Protein 4CAY (pdb70)

Sequence (201 aa):
SRSQRAGLQFPVGRIHRHLKSSRGRVGATAAVYSAAILEYLTAEVLELAGNASSKKDLKVKRITPRHLQLAIRGDEEELDSSSLIKATIAGGKESYSSIYVYKVLKQVHPDTGISSKAMGIMNSFVNDIFERIIAGEASRLAHYNKRRSTIITSREIQTAVRLLLPGELAKHAVSSEGTKAVTKKYTSAKEVGLSYLMKEEIQDEEDDDDYVE

B-factor: mean 23.46, std 14.13, range [3.85, 114.41]

InterPro domains:
  IPR002119 Histone H2A [PR00620] (16-38)
  IPR002119 Histone H2A [PR00620] (46-61)
  IPR002119 Histone H2A [PR00620] (61-74)
  IPR002119 Histone H2A [PR00620] (75-89)
  IPR002119 Histone H2A [PR00620] (102-120)
  IPR002119 Histone H2A [PTHR23430] (11-122)
  IPR002119 Histone H2A [SM00414] (5-125)
  IPR007125 Core Histone H2A/H2B/H3 domain [PF00125] (9-93)
  IPR009072 Histone-fold [G3DSA:1.10.20.10] (4-128)
  IPR009072 Histone-fold [SSF47113] (3-102)
  IPR032454 Histone H2A, C-terminal domain [PF16211] (95-126)
  IPR032458 Histone H2A conserved site [PS00046] (24-30)
  IPR061508 Histone H2A, histone fold [cd00074] (18-105)

GO terms:
  GO:0005634 nucleus (C, IDA)
  GO:0005515 protein binding (F, IPI)
  GO:0005654 nucleoplasm (C, IDA)
  GO:0000791 euchromatin (C, IDA)
  GO:0000792 heterochromatin (C, IDA)
  GO:0000978 RNA polymerase II cis-regulatory region sequence-specific DNA binding (F, IDA)
  GO:0000979 RNA polymerase II core promoter sequence-specific DNA binding (F, IDA)
  GO:0031490 chromatin DNA binding (F, IDA)
  GO:0031492 nucleosomal DNA binding (F, IDA)
  GO:0070062 extracellular exosome (C, HDA)
  GO:0005634 nucleus (C, HDA)
  GO:0045944 positive regulation of transcription by RNA polymerase II (P, IMP)
  GO:0071392 cellular response to estradiol stimulus (P, IMP)

Foldseek 3Di:
DLQVVLVHPFDLVVQQVVVVVVPPRDSVVSSVVRVVVRVVVVQLVVQLVVQCVVVVHDDGDVVSSVVSCVVDVVSVVVVVCVVVVD/DDQCLVVVVVVCCVVPVVDDDDPVRSVVVRVVVVVVVVQLVVQLQVVLVPPPVSDGDVVSSLVSLVVPPDDPVNVVVSVVSVVVVVVVVVDD/DDDPCQVVDPDDDDDPPPDDDDD

Nearest PDB structures (foldseek):
  4cay-assembly1_B  TM=1.011E+00  e=6.888E-14  Homo sapiens
  8xaa-assembly1_J  TM=9.973E-01  e=2.573E-12  Xenopus laevis
  3uta-assembly1_D  TM=9.619E-01  e=5.114E-12  Xenopus laevis
  7xvl-assembly1_X  TM=9.590E-01  e=7.916E-12  Homo sapiens
  4wnn-assembly4_D  TM=9.629E-01  e=1.488E-10  Saccharomyces cerevisiae S288C

Structure (mmCIF, N/CA/C/O backbone):
data_4CAY
#
_entry.id   4CAY
#
_cell.length_a   31.816
_cell.length_b   66.076
_cell.length_c   45.293
_cell.angle_alpha   90.00
_cell.angle_beta   95.76
_cell.angle_gamma   90.00
#
_symmetry.space_group_name_H-M   'P 1 21 1'
#
loop_
_entity.id
_entity.type
_entity.pdbx_description
1 polymer 'HISTONE H2A.Z'
2 polymer 'HISTONE H2B TYPE 1-J'
3 polymer 'ACIDIC LEUCINE-RICH NUCLEAR PHOSPHOPROTEIN 32 FAMILY MEMBER E'
4 water water
#
loop_
_atom_site.group_PDB
_atom_site.id
_atom_site.type_symbol
_atom_site.label_atom_id
_atom_site.label_alt_id
_atom_site.label_comp_id
_atom_site.label_asym_id
_atom_site.label_entity_id
_atom_site.label_seq_id
_atom_site.pdbx_PDB_ins_code
_atom_site.Cartn_x
_atom_site.Cartn_y
_atom_site.Cartn_z
_atom_site.occupancy
_atom_site.B_iso_or_equiv
_atom_site.auth_seq_id
_atom_site.auth_comp_id
_atom_site.auth_asym_id
_atom_site.auth_atom_id
_atom_site.pdbx_PDB_model_num
ATOM 1 N N . SER A 1 2 ? 2.368 -16.983 7.573 1.00 28.43 18 SER A N 1
ATOM 2 C CA . SER A 1 2 ? 3.799 -16.981 7.813 1.00 26.22 18 SER A CA 1
ATOM 3 C C . SER A 1 2 ? 4.088 -16.693 9.288 1.00 24.68 18 SER A C 1
ATOM 4 O O . SER A 1 2 ? 3.245 -16.100 9.973 1.00 24.78 18 SER A O 1
ATOM 7 N N . ARG A 1 3 ? 5.300 -17.035 9.752 1.00 19.19 19 ARG A N 1
ATOM 8 C CA . ARG A 1 3 ? 5.719 -16.733 11.132 1.00 16.83 19 ARG A CA 1
ATOM 9 C C . ARG A 1 3 ? 5.590 -15.226 11.418 1.00 19.69 19 ARG A C 1
ATOM 10 O O . ARG A 1 3 ? 5.135 -14.857 12.504 1.00 17.41 19 ARG A O 1
ATOM 18 N N . SER A 1 4 ? 5.989 -14.339 10.470 1.00 16.75 20 SER A N 1
ATOM 19 C CA . SER A 1 4 ? 5.854 -12.902 10.706 1.00 16.63 20 SER A CA 1
ATOM 20 C C . SER A 1 4 ? 4.394 -12.505 10.903 1.00 20.14 20 SER A C 1
ATOM 21 O O . SER A 1 4 ? 4.115 -11.713 11.798 1.00 18.76 20 SER A O 1
ATOM 24 N N . GLN A 1 5 ? 3.476 -13.040 10.075 1.00 20.57 21 GLN A N 1
ATOM 25 C CA . GLN A 1 5 ? 2.058 -12.694 10.215 1.00 21.32 21 GLN A CA 1
ATOM 26 C C . GLN A 1 5 ? 1.549 -13.176 11.590 1.00 21.36 21 GLN A C 1
ATOM 27 O O . GLN A 1 5 ? 0.885 -12.387 12.289 1.00 22.36 21 GLN A O 1
ATOM 33 N N . ARG A 1 6 ? 1.902 -14.419 11.982 1.00 18.28 22 ARG A N 1
ATOM 34 C CA . ARG A 1 6 ? 1.517 -14.982 13.295 1.00 18.47 22 ARG A CA 1
ATOM 35 C C . ARG A 1 6 ? 1.992 -14.091 14.453 1.00 20.55 22 ARG A C 1
ATOM 36 O O . ARG A 1 6 ? 1.311 -13.971 15.466 1.00 21.16 22 ARG A O 1
ATOM 44 N N . ALA A 1 7 ? 3.150 -13.432 14.284 1.00 15.60 23 ALA A N 1
ATOM 45 C CA . ALA A 1 7 ? 3.734 -12.566 15.293 1.00 14.18 23 ALA A CA 1
ATOM 46 C C . ALA A 1 7 ? 3.256 -11.116 15.199 1.00 17.56 23 ALA A C 1
ATOM 47 O O . ALA A 1 7 ? 3.633 -10.331 16.065 1.00 17.43 23 ALA A O 1
ATOM 49 N N . GLY A 1 8 ? 2.462 -10.762 14.168 1.00 17.01 24 GLY A N 1
ATOM 50 C CA . GLY A 1 8 ? 2.013 -9.386 13.951 1.00 17.23 24 GLY A CA 1
ATOM 51 C C . GLY A 1 8 ? 3.123 -8.454 13.492 1.00 18.44 24 GLY A C 1
ATOM 52 O O . GLY A 1 8 ? 3.071 -7.239 13.746 1.00 19.71 24 GLY A O 1
ATOM 53 N N . LEU A 1 9 ? 4.145 -9.022 12.801 1.00 14.85 25 LEU A N 1
ATOM 54 C CA . LEU A 1 9 ? 5.322 -8.273 12.357 1.00 14.34 25 LEU A CA 1
ATOM 55 C C . LEU A 1 9 ? 5.451 -8.102 10.842 1.00 17.08 25 LEU A C 1
ATOM 56 O O . LEU A 1 9 ? 4.880 -8.902 10.076 1.00 20.07 25 LEU A O 1
ATOM 61 N N . GLN A 1 10 ? 6.203 -7.054 10.425 1.00 15.21 26 GLN A N 1
ATOM 62 C CA . GLN A 1 10 ? 6.554 -6.819 9.025 1.00 16.64 26 GLN A CA 1
ATOM 63 C C . GLN A 1 10 ? 7.938 -7.442 8.774 1.00 17.97 26 GLN A C 1
ATOM 64 O O . GLN A 1 10 ? 8.199 -7.964 7.690 1.00 18.66 26 GLN A O 1
ATOM 70 N N . PHE A 1 11 ? 8.842 -7.376 9.770 1.00 14.22 27 PHE A N 1
ATOM 71 C CA . PHE A 1 11 ? 10.190 -7.903 9.602 1.00 13.33 27 PHE A CA 1
ATOM 72 C C . PHE A 1 11 ? 10.216 -9.409 9.385 1.00 15.17 27 PHE A C 1
ATOM 73 O O . PHE A 1 11 ? 9.264 -10.095 9.765 1.00 15.55 27 PHE A O 1
ATOM 81 N N . PRO A 1 12 ? 11.229 -9.915 8.648 1.00 13.96 28 PRO A N 1
ATOM 82 C CA . PRO A 1 12 ? 11.180 -11.306 8.171 1.00 13.10 28 PRO A CA 1
ATOM 83 C C . PRO A 1 12 ? 11.622 -12.324 9.210 1.00 14.39 28 PRO A C 1
ATOM 84 O O . PRO A 1 12 ? 12.813 -12.645 9.321 1.00 15.08 28 PRO A O 1
ATOM 88 N N . VAL A 1 13 ? 10.652 -12.836 9.975 1.00 12.51 29 VAL A N 1
ATOM 89 C CA . VAL A 1 13 ? 10.981 -13.802 11.026 1.00 11.72 29 VAL A CA 1
ATOM 90 C C . VAL A 1 13 ? 11.762 -15.021 10.487 1.00 14.61 29 VAL A C 1
ATOM 91 O O . VAL A 1 13 ? 12.756 -15.447 11.096 1.00 13.51 29 VAL A O 1
ATOM 95 N N . GLY A 1 14 ? 11.279 -15.609 9.391 1.00 13.92 30 GLY A N 1
ATOM 96 C CA . GLY A 1 14 ? 11.922 -16.811 8.861 1.00 15.56 30 GLY A CA 1
ATOM 97 C C . GLY A 1 14 ? 13.359 -16.579 8.456 1.00 16.79 30 GLY A C 1
ATOM 98 O O . GLY A 1 14 ? 14.240 -17.379 8.781 1.00 16.87 30 GLY A O 1
ATOM 99 N N . ARG A 1 15 ? 13.640 -15.443 7.777 1.00 15.30 31 ARG A N 1
ATOM 100 C CA . ARG A 1 15 ? 14.998 -15.167 7.353 1.00 15.15 31 ARG A CA 1
ATOM 101 C C . ARG A 1 15 ? 15.900 -14.923 8.587 1.00 15.31 31 ARG A C 1
ATOM 102 O O . ARG A 1 15 ? 17.026 -15.403 8.625 1.00 15.62 31 ARG A O 1
ATOM 110 N N . ILE A 1 16 ? 15.385 -14.216 9.596 1.00 12.62 32 ILE A N 1
ATOM 111 C CA . ILE A 1 16 ? 16.132 -13.979 10.828 1.00 11.76 32 ILE A CA 1
ATOM 112 C C . ILE A 1 16 ? 16.402 -15.278 11.558 1.00 13.24 32 ILE A C 1
ATOM 113 O O . ILE A 1 16 ? 17.506 -15.479 12.054 1.00 13.49 32 ILE A O 1
ATOM 118 N N . HIS A 1 17 ? 15.443 -16.198 11.536 1.00 11.36 33 HIS A N 1
ATOM 119 C CA . HIS A 1 17 ? 15.635 -17.506 12.157 1.00 11.16 33 HIS A CA 1
ATOM 120 C C . HIS A 1 17 ? 16.760 -18.270 11.457 1.00 14.98 33 HIS A C 1
ATOM 121 O O . HIS A 1 17 ? 17.637 -18.833 12.128 1.00 15.27 33 HIS A O 1
ATOM 128 N N . ARG A 1 18 ? 16.780 -18.253 10.122 1.00 13.49 34 ARG A N 1
ATOM 129 C CA . ARG A 1 18 ? 17.855 -18.944 9.391 1.00 14.50 34 ARG A CA 1
ATOM 130 C C . ARG A 1 18 ? 19.210 -18.321 9.671 1.00 18.20 34 ARG A C 1
ATOM 131 O O . ARG A 1 18 ? 20.210 -19.051 9.779 1.00 18.51 34 ARG A O 1
ATOM 139 N N . HIS A 1 19 ? 19.252 -16.984 9.827 1.00 16.03 35 HIS A N 1
ATOM 140 C CA . HIS A 1 19 ? 20.499 -16.321 10.163 1.00 18.54 35 HIS A CA 1
ATOM 141 C C . HIS A 1 19 ? 20.990 -16.802 11.546 1.00 21.38 35 HIS A C 1
ATOM 142 O O . HIS A 1 19 ? 22.161 -17.146 11.700 1.00 21.53 35 HIS A O 1
ATOM 149 N N . LEU A 1 20 ? 20.102 -16.829 12.550 1.00 16.23 36 LEU A N 1
ATOM 150 C CA . LEU A 1 20 ? 20.509 -17.292 13.884 1.00 15.16 36 LEU A CA 1
ATOM 151 C C . LEU A 1 20 ? 21.010 -18.746 13.841 1.00 20.12 36 LEU A C 1
ATOM 152 O O . LEU A 1 20 ? 22.007 -19.082 14.503 1.00 20.53 36 LEU A O 1
ATOM 157 N N . LYS A 1 21 ? 20.356 -19.602 13.053 1.00 17.80 37 LYS A N 1
ATOM 158 C CA . LYS A 1 21 ? 20.785 -20.996 12.917 1.00 18.66 37 LYS A CA 1
ATOM 159 C C . LYS A 1 21 ? 22.145 -21.081 12.229 1.00 24.99 37 LYS A C 1
ATOM 160 O O . LYS A 1 21 ? 22.953 -21.944 12.607 1.00 27.22 37 LYS A O 1
ATOM 166 N N . SER A 1 22 ? 22.406 -20.203 11.228 1.00 22.13 38 SER A N 1
ATOM 167 C CA A SER A 1 22 ? 23.683 -20.220 10.490 0.50 23.31 38 SER A CA 1
ATOM 168 C CA B SER A 1 22 ? 23.685 -20.202 10.493 0.50 23.96 38 SER A CA 1
ATOM 169 C C . SER A 1 22 ? 24.884 -19.989 11.416 1.00 31.23 38 SER A C 1
ATOM 170 O O . SER A 1 22 ? 25.977 -20.495 11.144 1.00 32.74 38 SER A O 1
ATOM 175 N N . ARG A 1 23 ? 24.676 -19.244 12.507 1.00 28.72 39 ARG A N 1
ATOM 176 C CA . ARG A 1 23 ? 25.674 -18.949 13.532 1.00 40.54 39 ARG A CA 1
ATOM 177 C C . ARG A 1 23 ? 25.650 -20.140 14.508 1.00 70.33 39 ARG A C 1
ATOM 178 O O . ARG A 1 23 ? 26.440 -20.228 15.445 1.00 37.03 39 ARG A O 1
ATOM 186 N N . GLY A 1 28 ? 23.010 -26.569 18.287 1.00 24.80 44 GLY A N 1
ATOM 187 C CA . GLY A 1 28 ? 22.057 -26.136 19.305 1.00 23.03 44 GLY A CA 1
ATOM 188 C C . GLY A 1 28 ? 20.694 -25.797 18.737 1.00 22.84 44 GLY A C 1
ATOM 189 O O . GLY A 1 28 ? 20.571 -25.334 17.603 1.00 22.91 44 GLY A O 1
ATOM 190 N N . ARG A 1 29 ? 19.650 -26.021 19.529 1.00 15.76 45 ARG A N 1
ATOM 191 C CA . ARG A 1 29 ? 18.280 -25.724 19.156 1.00 15.60 45 ARG A CA 1
ATOM 192 C C . ARG A 1 29 ? 18.130 -24.191 19.160 1.00 16.10 45 ARG A C 1
ATOM 193 O O . ARG A 1 29 ? 18.460 -23.561 20.171 1.00 16.28 45 ARG A O 1
ATOM 201 N N . VAL A 1 30 ? 17.609 -23.589 18.060 1.00 13.41 46 VAL A N 1
ATOM 202 C CA . VAL A 1 30 ? 17.343 -22.159 17.998 1.00 12.87 46 VAL A CA 1
ATOM 203 C C . VAL A 1 30 ? 15.825 -22.044 17.877 1.00 15.40 46 VAL A C 1
ATOM 204 O O . VAL A 1 30 ? 15.272 -22.401 16.833 1.00 16.57 46 VAL A O 1
ATOM 208 N N . GLY A 1 31 ? 15.158 -21.614 18.947 1.00 13.43 47 GLY A N 1
ATOM 209 C CA . GLY A 1 31 ? 13.703 -21.513 18.890 1.00 13.48 47 GLY A CA 1
ATOM 210 C C . GLY A 1 31 ? 13.235 -20.439 17.924 1.00 14.39 47 GLY A C 1
ATOM 211 O O . GLY A 1 31 ? 13.839 -19.349 17.826 1.00 13.31 47 GLY A O 1
ATOM 212 N N . ALA A 1 32 ? 12.106 -20.662 17.247 1.00 11.75 48 ALA A N 1
ATOM 213 C CA . ALA A 1 32 ? 11.483 -19.657 16.405 1.00 12.58 48 ALA A CA 1
ATOM 214 C C . ALA A 1 32 ? 11.168 -18.431 17.249 1.00 12.21 48 ALA A C 1
ATOM 215 O O . ALA A 1 32 ? 11.161 -17.311 16.713 1.00 12.34 48 ALA A O 1
ATOM 217 N N . THR A 1 33 ? 10.900 -18.607 18.575 1.00 10.17 49 THR A N 1
ATOM 218 C CA . THR A 1 33 ? 10.640 -17.404 19.380 1.00 10.24 49 THR A CA 1
ATOM 219 C C . THR A 1 33 ? 11.836 -16.475 19.445 1.00 11.92 49 THR A C 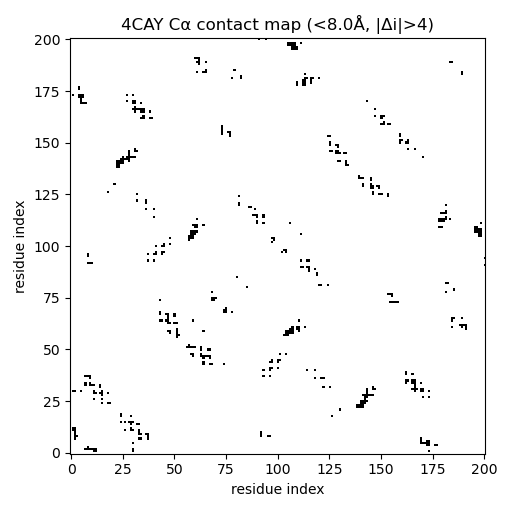1
ATOM 220 O O . THR A 1 33 ? 11.635 -15.271 19.648 1.00 10.66 49 THR A O 1
ATOM 224 N N . ALA A 1 34 ? 13.074 -17.002 19.306 1.00 9.39 50 ALA A N 1
ATOM 225 C CA . ALA A 1 34 ? 14.233 -16.103 19.320 1.00 8.92 50 ALA A CA 1
ATOM 226 C C . ALA A 1 34 ? 14.199 -15.237 18.063 1.00 10.14 50 ALA A C 1
ATOM 227 O O . ALA A 1 34 ? 14.524 -14.044 18.130 1.00 9.77 50 ALA A O 1
ATOM 229 N N . ALA A 1 35 ? 13.780 -15.797 16.930 1.00 9.18 51 ALA A N 1
ATOM 230 C CA . ALA A 1 35 ? 13.694 -15.025 15.681 1.00 8.44 51 ALA A CA 1
ATOM 231 C C . ALA A 1 35 ? 12.522 -14.046 15.766 1.00 10.15 51 ALA A C 1
ATOM 232 O O . ALA A 1 35 ? 12.651 -12.892 15.300 1.00 9.60 51 ALA A O 1
ATOM 234 N N . VAL A 1 36 ? 11.371 -14.460 16.364 1.00 8.87 52 VAL A N 1
ATOM 235 C CA . VAL A 1 36 ? 10.240 -13.539 16.489 1.00 8.07 52 VAL A CA 1
ATOM 236 C C . VAL A 1 36 ? 10.667 -12.351 17.358 1.00 10.56 52 VAL A C 1
ATOM 237 O O . VAL A 1 36 ? 10.386 -11.205 17.024 1.00 9.98 52 VAL A O 1
ATOM 241 N N . TYR A 1 37 ? 11.295 -12.622 18.507 1.00 8.70 53 TYR A N 1
ATOM 242 C CA . TYR A 1 37 ? 11.654 -11.543 19.431 1.00 7.78 53 TYR A CA 1
ATOM 243 C C . TYR A 1 37 ? 12.655 -10.628 18.743 1.00 9.27 53 TYR A C 1
ATOM 244 O O . TYR A 1 37 ? 12.533 -9.388 18.818 1.00 9.07 53 TYR A O 1
ATOM 253 N N . SER A 1 38 ? 13.673 -11.209 18.046 1.00 8.22 54 SER A N 1
ATOM 254 C CA . SER A 1 38 ? 14.666 -10.375 17.332 1.00 8.74 54 SER A CA 1
ATOM 255 C C . SER A 1 38 ? 13.982 -9.513 16.271 1.00 9.61 54 SER A C 1
ATOM 256 O O . SER A 1 38 ? 14.253 -8.307 16.197 1.00 8.94 54 SER A O 1
ATOM 259 N N . ALA A 1 39 ? 13.075 -10.084 15.472 1.00 8.90 55 ALA A N 1
ATOM 260 C CA . ALA A 1 39 ? 12.401 -9.291 14.424 1.00 8.71 55 ALA A CA 1
ATOM 261 C C . ALA A 1 39 ? 11.596 -8.168 15.067 1.00 10.43 55 ALA A C 1
ATOM 262 O O . ALA A 1 39 ? 11.594 -7.046 14.545 1.00 10.90 55 ALA A O 1
ATOM 264 N N . ALA A 1 40 ? 10.952 -8.435 16.200 1.00 8.60 56 ALA A N 1
ATOM 265 C CA . ALA A 1 40 ? 10.159 -7.396 16.852 1.00 8.34 56 ALA A CA 1
ATOM 266 C C . ALA A 1 40 ? 11.007 -6.233 17.342 1.00 10.68 56 ALA A C 1
ATOM 267 O O . ALA A 1 40 ? 10.578 -5.070 17.233 1.00 11.15 56 ALA A O 1
ATOM 269 N N . ILE A 1 41 ? 12.188 -6.523 17.892 1.00 8.19 57 ILE A N 1
ATOM 270 C CA . ILE A 1 41 ? 13.010 -5.420 18.389 1.00 9.70 57 ILE A CA 1
ATOM 271 C C . ILE A 1 41 ? 13.600 -4.621 17.224 1.00 10.73 57 ILE A C 1
ATOM 272 O O . ILE A 1 41 ? 13.637 -3.381 17.290 1.00 9.58 57 ILE A O 1
ATOM 277 N N . LEU A 1 42 ? 13.983 -5.287 16.128 1.00 9.08 58 LEU A N 1
ATOM 278 C CA . LEU A 1 42 ? 14.524 -4.552 14.959 1.00 9.01 58 LEU A CA 1
ATOM 279 C C . LEU A 1 42 ? 13.442 -3.712 14.349 1.00 9.87 58 LEU A C 1
ATOM 280 O O . LEU A 1 42 ? 13.715 -2.554 13.981 1.00 10.67 58 LEU A O 1
ATOM 285 N N . GLU A 1 43 ? 12.200 -4.222 14.275 1.00 8.51 59 GLU A N 1
ATOM 286 C CA . GLU A 1 43 ? 11.082 -3.455 13.688 1.00 8.80 59 GLU A CA 1
ATOM 287 C C . GLU A 1 43 ? 10.739 -2.246 14.582 1.00 11.49 59 GLU A C 1
ATOM 288 O O . GLU A 1 43 ? 10.473 -1.127 14.075 1.00 10.84 59 GLU A O 1
ATOM 294 N N . TYR A 1 44 ? 10.777 -2.438 15.922 1.00 8.95 60 TYR A N 1
ATOM 295 C CA . TYR A 1 44 ? 10.527 -1.358 16.861 1.00 8.68 60 TYR A CA 1
ATOM 296 C C . TYR A 1 44 ? 11.554 -0.243 16.691 1.00 10.27 60 TYR A C 1
ATOM 297 O O . TYR A 1 44 ? 11.176 0.936 16.539 1.00 9.82 60 TYR A O 1
ATOM 306 N N . LEU A 1 45 ? 12.843 -0.593 16.705 1.00 7.95 61 LEU A N 1
ATOM 307 C CA . LEU A 1 45 ? 13.891 0.431 16.568 1.00 8.04 61 LEU A CA 1
ATOM 308 C C . LEU A 1 45 ? 13.802 1.139 15.216 1.00 10.41 61 LEU A C 1
ATOM 309 O O . LEU A 1 45 ? 13.946 2.366 15.134 1.00 9.55 61 LEU A O 1
ATOM 314 N N . THR A 1 46 ? 13.526 0.396 14.149 1.00 8.72 62 THR A N 1
ATOM 315 C CA . THR A 1 46 ? 13.365 0.982 12.799 1.00 9.26 62 THR A CA 1
ATOM 316 C C . THR A 1 46 ? 12.213 1.974 12.826 1.00 12.61 62 THR A C 1
ATOM 317 O O . THR A 1 46 ? 12.354 3.081 12.314 1.00 12.61 62 THR A O 1
ATOM 321 N N . ALA A 1 47 ? 11.064 1.587 13.408 1.00 10.15 63 ALA A N 1
ATOM 322 C CA . ALA A 1 47 ? 9.928 2.501 13.434 1.00 10.90 63 ALA A CA 1
ATOM 323 C C . ALA A 1 47 ? 10.235 3.755 14.223 1.00 12.22 63 ALA A C 1
ATOM 324 O O . ALA A 1 47 ? 9.814 4.838 13.821 1.00 12.64 63 ALA A O 1
ATOM 326 N N . GLU A 1 48 ? 10.955 3.631 15.358 1.00 9.41 64 GLU A N 1
ATOM 327 C CA . GLU A 1 48 ? 11.256 4.835 16.141 1.00 9.90 64 GLU A CA 1
ATOM 328 C C . GLU A 1 48 ? 12.196 5.757 15.358 1.00 10.95 64 GLU A C 1
ATOM 329 O O . GLU A 1 48 ? 11.968 6.972 15.310 1.00 12.28 64 GLU A O 1
ATOM 335 N N . VAL A 1 49 ? 13.218 5.184 14.704 1.00 8.64 65 VAL A N 1
ATOM 336 C CA . VAL A 1 49 ? 14.177 6.032 13.953 1.00 9.11 65 VAL A CA 1
ATOM 337 C C . VAL A 1 49 ? 13.500 6.696 12.759 1.00 10.70 65 VAL A C 1
ATOM 338 O O . VAL A 1 49 ? 13.638 7.909 12.539 1.00 10.35 65 VAL A O 1
ATOM 342 N N . LEU A 1 50 ? 12.750 5.909 11.998 1.00 10.11 66 LEU A N 1
ATOM 343 C CA . LEU A 1 50 ? 12.081 6.486 10.809 1.00 10.22 66 LEU A CA 1
ATOM 344 C C . LEU A 1 50 ? 11.067 7.517 11.204 1.00 12.19 66 LEU A C 1
ATOM 345 O O . LEU A 1 50 ? 10.895 8.505 10.480 1.00 12.57 66 LEU A O 1
ATOM 350 N N . GLU A 1 51 ? 10.299 7.261 12.298 1.00 11.04 67 GLU A N 1
ATOM 351 C CA . GLU A 1 51 ? 9.297 8.280 12.660 1.00 11.23 67 GLU A CA 1
ATOM 352 C C . GLU A 1 51 ? 9.944 9.623 13.032 1.00 12.72 67 GLU A C 1
ATOM 353 O O . GLU A 1 51 ? 9.525 10.692 12.579 1.00 12.31 67 GLU A O 1
ATOM 359 N N . LEU A 1 52 ? 10.988 9.575 13.879 1.00 11.90 68 LEU A N 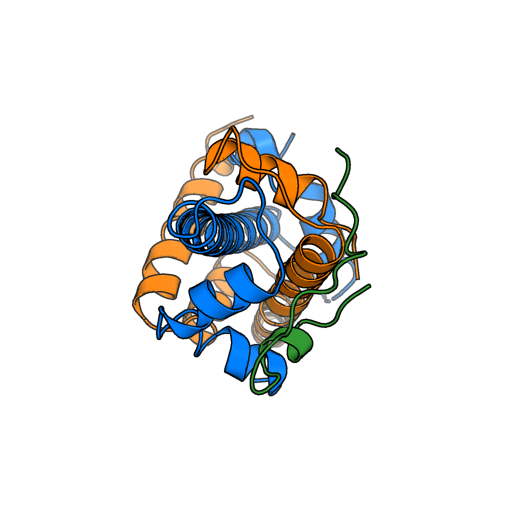1
ATOM 360 C CA . LEU A 1 52 ? 11.666 10.799 14.288 1.00 11.64 68 LEU A CA 1
ATOM 361 C C . LEU A 1 52 ? 12.349 11.477 13.071 1.00 12.50 68 LEU A C 1
ATOM 362 O O . LEU A 1 52 ? 12.237 12.691 12.911 1.00 13.03 68 LEU A O 1
ATOM 367 N N . ALA A 1 53 ? 13.000 10.703 12.179 1.00 11.30 69 ALA A N 1
ATOM 368 C CA . ALA A 1 53 ? 13.644 11.293 10.994 1.00 12.11 69 ALA A CA 1
ATOM 369 C C . ALA A 1 53 ? 12.594 11.882 10.052 1.00 14.41 69 ALA A C 1
ATOM 370 O O . ALA A 1 53 ? 12.805 12.986 9.541 1.00 14.31 69 ALA A O 1
ATOM 372 N N . GLY A 1 54 ? 11.458 11.199 9.878 1.00 13.97 70 GLY A N 1
ATOM 373 C CA . GLY A 1 54 ? 10.379 11.725 9.036 1.00 13.67 70 GLY A CA 1
ATOM 374 C C . GLY A 1 54 ? 9.750 12.977 9.608 1.00 16.51 70 GLY A C 1
ATOM 375 O O . GLY A 1 54 ? 9.296 13.851 8.855 1.00 16.68 70 GLY A O 1
ATOM 376 N N . ASN A 1 55 ? 9.731 13.095 10.955 1.00 13.14 71 ASN A N 1
ATOM 377 C CA . ASN A 1 55 ? 9.222 14.329 11.571 1.00 13.72 71 ASN A CA 1
ATOM 378 C C . ASN A 1 55 ? 10.212 15.467 11.339 1.00 16.76 71 ASN A C 1
ATOM 379 O O . ASN A 1 55 ? 9.771 16.602 11.131 1.00 18.56 71 ASN A O 1
ATOM 384 N N . ALA A 1 56 ? 11.547 15.160 11.342 1.00 14.75 72 ALA A N 1
ATOM 385 C CA . ALA A 1 56 ? 12.575 16.184 11.029 1.00 15.33 72 ALA A CA 1
ATOM 386 C C . ALA A 1 56 ? 12.388 16.626 9.571 1.00 17.67 72 ALA A C 1
ATOM 387 O O . ALA A 1 56 ? 12.473 17.831 9.305 1.00 19.46 72 ALA A O 1
ATOM 389 N N . SER A 1 57 ? 12.090 15.678 8.645 1.00 17.15 73 SER A N 1
ATOM 390 C CA A SER A 1 57 ? 11.884 16.039 7.241 0.37 18.26 73 SER A CA 1
ATOM 391 C CA B SER A 1 57 ? 11.859 15.998 7.228 0.63 18.44 73 SER A CA 1
ATOM 392 C C . SER A 1 57 ? 10.675 16.951 7.101 1.00 21.94 73 SER A C 1
ATOM 393 O O . SER A 1 57 ? 10.750 17.952 6.366 1.00 23.64 73 SER A O 1
ATOM 398 N N . LYS A 1 58 ? 9.567 16.627 7.813 1.00 19.35 74 LYS A N 1
ATOM 399 C CA A LYS A 1 58 ? 8.336 17.416 7.759 0.50 20.09 74 LYS A CA 1
ATOM 400 C CA B LYS A 1 58 ? 8.320 17.413 7.785 0.50 20.16 74 LYS A CA 1
ATOM 401 C C . LYS A 1 58 ? 8.555 18.831 8.312 1.00 23.37 74 LYS A C 1
ATOM 402 O O . LYS A 1 58 ? 8.096 19.818 7.696 1.00 24.19 74 LYS A O 1
ATOM 413 N N . ASP A 1 59 ? 9.284 18.950 9.450 1.00 19.54 75 ASP A N 1
ATOM 414 C CA . ASP A 1 59 ? 9.584 20.256 10.056 1.00 19.18 75 ASP A CA 1
ATOM 415 C C . ASP A 1 59 ? 10.410 21.123 9.105 1.00 24.58 75 ASP A C 1
ATOM 416 O O . ASP A 1 59 ? 10.302 22.360 9.125 1.00 24.94 75 ASP A O 1
ATOM 421 N N . LEU A 1 60 ? 11.226 20.479 8.259 1.00 21.88 76 LEU A N 1
ATOM 422 C CA . LEU A 1 60 ? 12.071 21.167 7.264 1.00 22.81 76 LEU A CA 1
ATOM 423 C C . LEU A 1 60 ? 11.351 21.419 5.943 1.00 28.86 76 LEU A C 1
ATOM 424 O O . LEU A 1 60 ? 11.945 21.945 4.991 1.00 30.53 76 LEU A O 1
ATOM 429 N N . LYS A 1 61 ? 10.058 21.070 5.900 1.00 24.45 77 LYS A N 1
ATOM 430 C CA . LYS A 1 61 ? 9.172 21.242 4.754 1.00 25.96 77 LYS A CA 1
ATOM 431 C C . LYS A 1 61 ? 9.647 20.552 3.465 1.00 30.84 77 LYS A C 1
ATOM 432 O O . LYS A 1 61 ? 9.537 21.103 2.359 1.00 33.82 77 LYS A O 1
ATOM 438 N N . VAL A 1 62 ? 10.204 19.355 3.631 1.00 26.77 78 VAL A N 1
ATOM 439 C CA . VAL A 1 62 ? 10.618 18.480 2.532 1.00 26.20 78 VAL A CA 1
ATOM 440 C C . VAL A 1 62 ? 9.784 17.196 2.592 1.00 30.97 78 VAL A C 1
ATOM 441 O O . VAL A 1 62 ? 9.135 16.945 3.614 1.00 31.55 78 VAL A O 1
ATOM 445 N N . LYS A 1 63 ? 9.794 16.402 1.516 1.00 27.63 79 LYS A N 1
ATOM 446 C CA . LYS A 1 63 ? 8.937 15.220 1.344 1.00 27.54 79 LYS A CA 1
ATOM 447 C C . LYS A 1 63 ? 9.610 13.856 1.467 1.00 27.67 79 LYS A C 1
ATOM 448 O O . LYS A 1 63 ? 8.968 12.834 1.213 1.00 27.31 79 LYS A O 1
ATOM 454 N N . ARG A 1 64 ? 10.889 13.830 1.874 1.00 23.05 80 ARG A N 1
ATOM 455 C CA . ARG A 1 64 ? 11.607 12.579 2.023 1.00 21.47 80 ARG A CA 1
ATOM 456 C C . ARG A 1 64 ? 12.631 12.662 3.133 1.00 20.86 80 ARG A C 1
ATOM 457 O O . ARG A 1 64 ? 13.098 13.768 3.477 1.00 20.92 80 ARG A O 1
ATOM 465 N N . ILE A 1 65 ? 13.002 11.498 3.643 1.00 19.25 81 ILE A N 1
ATOM 466 C CA . ILE A 1 65 ? 14.046 11.370 4.656 1.00 16.50 81 ILE A CA 1
ATOM 467 C C . ILE A 1 65 ? 15.397 11.249 3.953 1.00 18.68 81 ILE A C 1
ATOM 468 O O . ILE A 1 65 ? 15.582 10.372 3.094 1.00 18.52 81 ILE A O 1
ATOM 473 N N . THR A 1 66 ? 16.362 12.057 4.387 1.00 19.57 82 THR A N 1
ATOM 474 C CA . THR A 1 66 ? 17.724 12.020 3.866 1.00 18.85 82 THR A CA 1
ATOM 475 C C . THR A 1 66 ? 18.672 11.661 5.014 1.00 19.24 82 THR A C 1
ATOM 476 O O . THR A 1 66 ? 18.228 11.700 6.172 1.00 18.14 82 THR A O 1
ATOM 480 N N . PRO A 1 67 ? 19.972 11.343 4.750 1.00 17.11 83 PRO A N 1
ATOM 481 C CA . PRO A 1 67 ? 20.897 11.051 5.875 1.00 16.71 83 PRO A CA 1
ATOM 482 C C . PRO A 1 67 ? 20.951 12.167 6.921 1.00 18.28 83 PRO A C 1
ATOM 483 O O . PRO A 1 67 ? 21.025 11.856 8.123 1.00 17.29 83 PRO A O 1
ATOM 487 N N . ARG A 1 68 ? 20.867 13.462 6.499 1.00 16.87 84 ARG A N 1
ATOM 488 C CA . ARG A 1 68 ? 20.903 14.521 7.514 1.00 17.30 84 ARG A CA 1
ATOM 489 C C . ARG A 1 68 ? 19.709 14.404 8.476 1.00 19.29 84 ARG A C 1
ATOM 490 O O . ARG A 1 68 ? 19.891 14.631 9.676 1.00 17.90 84 ARG A O 1
ATOM 498 N N . HIS A 1 69 ? 18.508 14.032 7.973 1.00 16.31 85 HIS A N 1
ATOM 499 C CA . HIS A 1 69 ? 17.348 13.86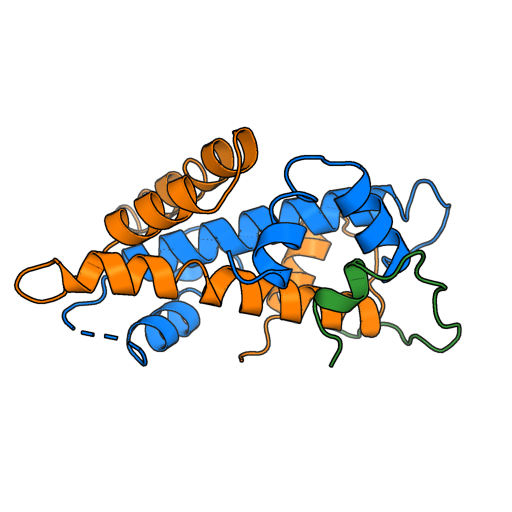4 8.863 1.00 14.96 85 HIS A CA 1
ATOM 500 C C . HIS A 1 69 ? 17.564 12.699 9.823 1.00 14.82 85 HIS A C 1
ATOM 501 O O . HIS A 1 69 ? 17.135 12.774 10.981 1.00 14.91 85 HIS A O 1
ATOM 508 N N . LEU A 1 70 ? 18.169 11.584 9.339 1.00 13.68 86 LEU A N 1
ATOM 509 C CA . LEU A 1 70 ? 18.496 10.477 10.227 1.00 12.75 86 LEU A CA 1
ATOM 510 C C . LEU A 1 70 ? 19.465 10.979 11.298 1.00 15.46 86 LEU A C 1
ATOM 511 O O . LEU A 1 70 ? 19.281 10.667 12.473 1.00 14.10 86 LEU A O 1
ATOM 516 N N . GLN A 1 71 ? 20.459 11.792 10.915 1.00 14.70 87 GLN A N 1
ATOM 517 C CA . GLN A 1 71 ? 21.410 12.307 11.904 1.00 14.98 87 GLN A CA 1
ATOM 518 C C . GLN A 1 71 ? 20.725 13.227 12.887 1.00 16.34 87 GLN A C 1
ATOM 519 O O . GLN A 1 71 ? 21.001 13.136 14.084 1.00 15.31 87 GLN A O 1
ATOM 525 N N . LEU A 1 72 ? 19.799 14.093 12.413 1.00 16.09 88 LEU A N 1
ATOM 526 C CA . LEU A 1 72 ? 19.083 14.990 13.345 1.00 15.93 88 LEU A CA 1
ATOM 527 C C . LEU A 1 72 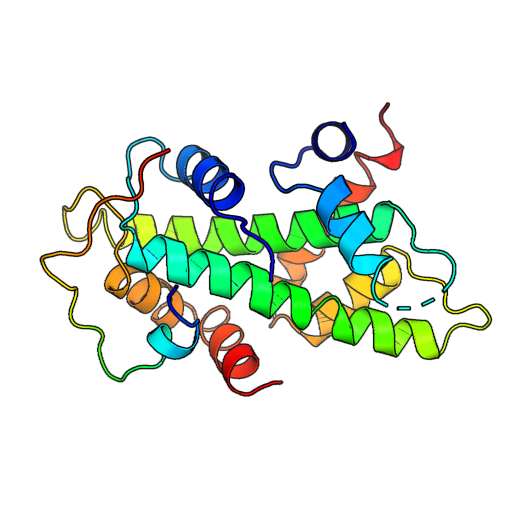? 18.233 14.208 14.315 1.00 18.92 88 LEU A C 1
ATOM 528 O O . LEU A 1 72 ? 18.167 14.552 15.506 1.00 17.74 88 LEU A O 1
ATOM 533 N N . ALA A 1 73 ? 17.589 13.128 13.833 1.00 15.59 89 ALA A N 1
ATOM 534 C CA . ALA A 1 73 ? 16.788 12.265 14.678 1.00 15.74 89 ALA A CA 1
ATOM 535 C C . ALA A 1 73 ? 17.627 11.667 15.795 1.00 18.01 89 ALA A C 1
ATOM 536 O O . ALA A 1 73 ? 17.261 11.762 16.972 1.00 19.85 89 ALA A O 1
ATOM 538 N N . ILE A 1 74 ? 18.717 10.990 15.436 1.00 14.95 90 ILE A N 1
ATOM 539 C CA . ILE A 1 74 ? 19.568 10.309 16.407 1.00 15.84 90 ILE A CA 1
ATOM 540 C C . ILE A 1 74 ? 20.167 11.314 17.400 1.00 18.46 90 ILE A C 1
ATOM 541 O O . ILE A 1 74 ? 20.132 11.047 18.611 1.00 20.00 90 ILE A O 1
ATOM 546 N N . ARG A 1 75 ? 20.618 12.488 16.932 1.00 15.52 91 ARG A N 1
ATOM 547 C CA . ARG A 1 75 ? 21.210 13.491 17.821 1.00 16.20 91 ARG A CA 1
ATOM 548 C C . ARG A 1 75 ? 20.241 14.101 18.807 1.00 17.72 91 ARG A C 1
ATOM 549 O O . ARG A 1 75 ? 20.668 14.608 19.864 1.00 17.84 91 ARG A O 1
ATOM 557 N N . GLY A 1 76 ? 18.965 14.078 18.466 1.00 12.89 92 GLY A N 1
ATOM 558 C CA . GLY A 1 76 ? 17.922 14.638 19.310 1.00 14.20 92 GLY A CA 1
ATOM 559 C C . GLY A 1 76 ? 17.324 13.680 20.320 1.00 15.24 92 GLY A C 1
ATOM 560 O O . GLY A 1 76 ? 16.396 14.047 21.050 1.00 16.52 92 GLY A O 1
ATOM 561 N N . ASP A 1 77 ? 17.872 12.458 20.413 1.00 11.81 93 ASP A N 1
ATOM 562 C CA . ASP A 1 77 ? 17.342 11.432 21.305 1.00 11.15 93 ASP A CA 1
ATOM 563 C C . ASP A 1 77 ? 18.548 10.804 21.973 1.00 11.90 93 ASP A C 1
ATOM 564 O O . ASP A 1 77 ? 19.330 10.118 21.301 1.00 12.37 93 ASP A O 1
ATOM 569 N N . GLU A 1 78 ? 18.707 11.046 23.288 1.00 10.89 94 GLU A N 1
ATOM 570 C CA A GLU A 1 78 ? 19.909 10.569 23.948 0.68 10.27 94 GLU A CA 1
ATOM 571 C CA B GLU A 1 78 ? 19.886 10.560 23.990 0.32 9.83 94 GLU A CA 1
ATOM 572 C C . GLU A 1 78 ? 20.062 9.055 23.853 1.00 11.71 94 GLU A C 1
ATOM 573 O O . GLU A 1 78 ? 21.187 8.573 23.729 1.00 12.54 94 GLU A O 1
ATOM 584 N N . GLU A 1 79 ? 18.947 8.306 23.931 1.00 9.29 95 GLU A N 1
ATOM 585 C CA . GLU A 1 79 ? 19.032 6.845 23.873 1.00 8.88 95 GLU A CA 1
ATOM 586 C C . GLU A 1 79 ? 19.395 6.332 22.497 1.00 10.11 95 GLU A C 1
ATOM 587 O O . GLU A 1 79 ? 20.219 5.420 22.390 1.00 10.19 95 GLU A O 1
ATOM 593 N N . LEU A 1 80 ? 18.815 6.896 21.440 1.00 9.13 96 LEU A N 1
ATOM 594 C CA . LEU A 1 80 ? 19.209 6.481 20.092 1.00 9.71 96 LEU A CA 1
ATOM 595 C C . LEU A 1 80 ? 20.670 6.886 19.833 1.00 10.89 96 LEU A C 1
ATOM 596 O O . LEU A 1 80 ? 21.423 6.093 19.259 1.00 11.00 96 LEU A O 1
ATOM 601 N N . ASP A 1 81 ? 21.091 8.073 20.297 1.00 9.69 97 ASP A N 1
ATOM 602 C CA . ASP A 1 81 ? 22.474 8.520 20.087 1.00 10.41 97 ASP A CA 1
ATOM 603 C C . ASP A 1 81 ? 23.412 7.555 20.778 1.00 12.69 97 ASP A C 1
ATOM 604 O O . ASP A 1 81 ? 24.412 7.135 20.167 1.00 12.13 97 ASP A O 1
ATOM 609 N N . SER A 1 82 ? 23.086 7.165 22.036 1.00 9.72 98 SER A N 1
ATOM 610 C CA A SER A 1 82 ? 23.913 6.211 22.784 0.42 9.14 98 SER A CA 1
ATOM 611 C CA B SER A 1 82 ? 23.921 6.215 22.784 0.08 8.33 98 SER A CA 1
ATOM 612 C CA C SER A 1 82 ? 23.979 6.237 22.732 0.50 10.01 98 SER A CA 1
ATOM 613 C C . SER A 1 82 ? 23.996 4.858 22.082 1.00 11.80 98 SER A C 1
ATOM 614 O O . SER A 1 82 ? 25.073 4.271 21.972 1.00 11.98 98 SER A O 1
ATOM 621 N N . LEU A 1 83 ? 22.854 4.371 21.598 1.00 10.31 99 LEU A N 1
ATOM 622 C CA . LEU A 1 83 ? 22.824 3.093 20.931 1.00 9.68 99 LEU A CA 1
ATOM 623 C C . LEU A 1 83 ? 23.677 3.120 19.656 1.00 11.59 99 LEU A C 1
ATOM 624 O O . LEU A 1 83 ? 24.436 2.174 19.418 1.00 11.44 99 LEU A O 1
ATOM 629 N N . ILE A 1 84 ? 23.558 4.173 18.844 1.00 10.57 100 ILE A N 1
ATOM 630 C CA . ILE A 1 84 ? 24.339 4.251 17.603 1.00 11.23 100 ILE A CA 1
ATOM 631 C C . ILE A 1 84 ? 25.818 4.411 17.944 1.00 14.69 100 ILE A C 1
ATOM 632 O O . IL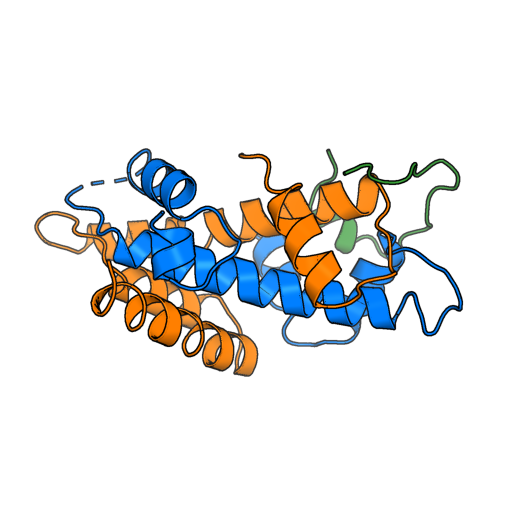E A 1 84 ? 26.649 3.779 17.287 1.00 13.69 100 ILE A O 1
ATOM 637 N N . LYS A 1 85 ? 26.155 5.267 18.933 1.00 11.56 101 LYS A N 1
ATOM 638 C CA . LYS A 1 85 ? 27.569 5.440 19.318 1.00 12.09 101 LYS A CA 1
ATOM 639 C C . LYS A 1 85 ? 28.198 4.108 19.730 1.00 15.89 101 LYS A C 1
ATOM 640 O O . LYS A 1 85 ? 29.324 3.777 19.288 1.00 16.68 101 LYS A O 1
ATOM 646 N N . ALA A 1 86 ? 27.496 3.329 20.580 1.00 12.57 102 ALA A N 1
ATOM 647 C CA . ALA A 1 86 ? 28.043 2.066 21.059 1.00 14.17 102 ALA A CA 1
ATOM 648 C C . ALA A 1 86 ? 28.125 1.058 19.941 1.00 14.93 102 ALA A C 1
ATOM 649 O O . ALA A 1 86 ? 29.045 0.239 19.933 1.00 16.17 102 ALA A O 1
ATOM 651 N N . THR A 1 87 ? 27.188 1.093 18.992 1.00 13.02 103 THR A N 1
ATOM 652 C CA . THR A 1 87 ? 27.204 0.159 17.862 1.00 12.59 103 THR A CA 1
ATOM 653 C C . THR A 1 87 ? 28.405 0.448 16.982 1.00 16.13 103 THR A C 1
ATOM 654 O O . THR A 1 87 ? 29.156 -0.487 16.648 1.00 18.28 103 THR A O 1
ATOM 658 N N . ILE A 1 88 ? 28.654 1.746 16.698 1.00 14.26 104 ILE A N 1
ATOM 659 C CA . ILE A 1 88 ? 29.824 2.150 15.890 1.00 15.00 104 ILE A CA 1
ATOM 660 C C . ILE A 1 88 ? 31.117 1.790 16.620 1.00 20.83 104 ILE A C 1
ATOM 661 O O . ILE A 1 88 ? 32.082 1.360 15.967 1.00 23.94 104 ILE A O 1
ATOM 666 N N . ALA A 1 89 ? 31.151 1.972 17.966 1.00 18.84 105 ALA A N 1
ATOM 667 C CA . ALA A 1 89 ? 32.353 1.678 18.762 1.00 21.51 105 ALA A CA 1
ATOM 668 C C . ALA A 1 89 ? 32.685 0.201 18.761 1.00 31.42 105 ALA A C 1
ATOM 669 O O . ALA A 1 89 ? 33.850 -0.158 18.642 1.00 34.53 105 ALA A O 1
ATOM 671 N N . GLY A 1 90 ? 31.646 -0.629 18.871 1.00 29.20 106 GLY A N 1
ATOM 672 C CA . GLY A 1 90 ? 31.740 -2.081 18.954 1.00 31.74 106 GLY A CA 1
ATOM 673 C C . GLY A 1 90 ? 31.396 -2.561 20.353 1.00 38.21 106 GLY A C 1
ATOM 674 O O . GLY A 1 90 ? 31.922 -3.583 20.803 1.00 39.44 106 GLY A O 1
ATOM 675 N N . GLY A 1 91 ? 30.540 -1.798 21.049 1.00 33.58 107 GLY A N 1
ATOM 676 C CA . GLY A 1 91 ? 30.083 -2.089 22.405 1.00 65.71 107 GLY A CA 1
ATOM 677 C C . GLY A 1 91 ? 31.178 -2.121 23.452 1.00 109.57 107 GLY A C 1
ATOM 678 O O . GLY A 1 91 ? 31.436 -3.165 24.054 1.00 79.08 107 GLY A O 1
ATOM 679 N N . LYS B 2 6 ? 25.733 -9.942 5.984 1.00 39.67 34 LYS B N 1
ATOM 680 C CA . LYS B 2 6 ? 24.820 -8.838 5.681 1.00 38.18 34 LYS B CA 1
ATOM 681 C C . LYS B 2 6 ? 23.651 -9.331 4.819 1.00 40.31 34 LYS B C 1
ATOM 682 O O . LYS B 2 6 ? 23.830 -10.190 3.951 1.00 41.44 34 LYS B O 1
ATOM 688 N N . GLU B 2 7 ? 22.449 -8.804 5.088 1.00 32.65 35 GLU B N 1
ATOM 689 C CA . GLU B 2 7 ? 21.231 -9.135 4.347 1.00 30.28 35 GLU B CA 1
ATOM 690 C C . GLU B 2 7 ? 20.535 -7.830 3.957 1.00 30.94 35 GLU B C 1
ATOM 691 O O . GLU B 2 7 ? 20.833 -6.787 4.541 1.00 29.91 35 GLU B O 1
ATOM 697 N N . SER B 2 8 ? 19.703 -7.845 2.905 1.00 25.36 36 SER B N 1
ATOM 698 C CA . SER B 2 8 ? 19.002 -6.620 2.524 1.00 23.53 36 SER B CA 1
ATOM 699 C C . SER B 2 8 ? 17.709 -6.525 3.316 1.00 22.33 36 SER B C 1
ATOM 700 O O . SER B 2 8 ? 16.886 -7.447 3.249 1.00 21.90 36 SER B O 1
ATOM 703 N N . TYR B 2 9 ? 17.499 -5.407 4.032 1.00 17.85 37 TYR B N 1
ATOM 704 C CA . TYR B 2 9 ? 16.264 -5.205 4.780 1.00 15.97 37 TYR B CA 1
ATOM 705 C C . TYR B 2 9 ? 15.456 -4.033 4.208 1.00 17.24 37 TYR B C 1
ATOM 706 O O . TYR B 2 9 ? 14.442 -3.644 4.799 1.00 16.86 37 TYR B O 1
ATOM 715 N N . SER B 2 10 ? 15.887 -3.477 3.059 1.00 16.59 38 SER B N 1
ATOM 716 C CA A SER B 2 10 ? 15.205 -2.327 2.463 0.55 17.01 38 SER B CA 1
ATOM 717 C CA B SER B 2 10 ? 15.201 -2.320 2.479 0.45 16.45 38 SER B CA 1
ATOM 718 C C . SER B 2 10 ? 13.694 -2.475 2.319 1.00 19.20 38 SER B C 1
ATOM 719 O O . SER B 2 10 ? 12.955 -1.552 2.641 1.00 19.44 38 SER B O 1
ATOM 724 N N . ILE B 2 11 ? 13.218 -3.633 1.843 1.00 18.02 39 ILE B N 1
ATOM 725 C CA . ILE B 2 11 ? 11.772 -3.769 1.683 1.00 18.75 39 ILE B CA 1
ATOM 726 C C . ILE B 2 11 ? 11.022 -3.637 3.010 1.00 19.43 39 ILE B C 1
ATOM 727 O O . ILE B 2 11 ? 9.935 -3.058 3.052 1.00 19.45 39 ILE B O 1
ATOM 732 N N . TYR B 2 12 ? 11.624 -4.161 4.103 1.00 16.60 40 TYR B N 1
ATOM 733 C CA . TYR B 2 12 ? 11.014 -4.126 5.419 1.00 15.29 40 TYR B CA 1
ATOM 734 C C . TYR B 2 12 ? 11.106 -2.735 6.014 1.00 15.49 40 TYR B C 1
ATOM 735 O O . TYR B 2 12 ? 10.111 -2.272 6.608 1.00 15.23 40 TYR B O 1
ATOM 744 N N . VAL B 2 13 ? 12.271 -2.071 5.861 1.00 14.76 41 VAL B N 1
ATOM 745 C CA . VAL B 2 13 ? 12.423 -0.685 6.310 1.00 13.06 41 VAL B CA 1
ATOM 746 C C . VAL B 2 13 ? 11.355 0.165 5.607 1.00 16.80 41 VAL B C 1
ATOM 747 O O . VAL B 2 13 ? 10.671 0.978 6.249 1.00 15.74 41 VAL B O 1
ATOM 751 N N . TYR B 2 14 ? 11.175 -0.042 4.275 1.00 14.29 42 TYR B N 1
ATOM 752 C CA . TYR B 2 14 ? 10.177 0.733 3.548 1.00 16.05 42 TYR B CA 1
ATOM 753 C C . TYR B 2 14 ? 8.749 0.456 4.035 1.00 17.25 42 TYR B C 1
ATOM 754 O O . TYR B 2 14 ? 7.973 1.410 4.185 1.00 19.02 42 TYR B O 1
ATOM 763 N N . LYS B 2 15 ? 8.406 -0.822 4.345 1.00 16.55 43 LYS B N 1
ATOM 764 C CA . LYS B 2 15 ? 7.056 -1.119 4.859 1.00 16.46 43 LYS B CA 1
ATOM 765 C C . LYS B 2 15 ? 6.797 -0.361 6.167 1.00 17.84 43 LYS B C 1
ATOM 766 O O . LYS B 2 15 ? 5.717 0.220 6.346 1.00 19.57 43 LYS B O 1
ATOM 772 N N . VAL B 2 16 ? 7.806 -0.310 7.046 1.00 15.39 44 VAL B N 1
ATOM 773 C CA . VAL B 2 16 ? 7.642 0.399 8.308 1.00 14.27 44 VAL B CA 1
ATOM 774 C C . VAL B 2 16 ? 7.543 1.910 8.060 1.00 17.06 44 VAL B C 1
ATOM 775 O O . VAL B 2 16 ? 6.736 2.587 8.713 1.00 16.30 44 VAL B O 1
ATOM 779 N N . LEU B 2 17 ? 8.325 2.455 7.084 1.00 15.10 45 LEU B N 1
ATOM 780 C CA . LEU B 2 17 ? 8.193 3.871 6.781 1.00 15.02 45 LEU B CA 1
ATOM 781 C C . LEU B 2 17 ? 6.751 4.201 6.367 1.00 19.15 45 LEU B C 1
ATOM 782 O O . LEU B 2 17 ? 6.211 5.217 6.794 1.00 19.92 45 LEU B O 1
ATOM 787 N N . LYS B 2 18 ? 6.106 3.329 5.546 1.00 18.44 46 LYS B N 1
ATOM 788 C CA . LYS B 2 18 ? 4.712 3.556 5.138 1.00 20.16 46 LYS B CA 1
ATOM 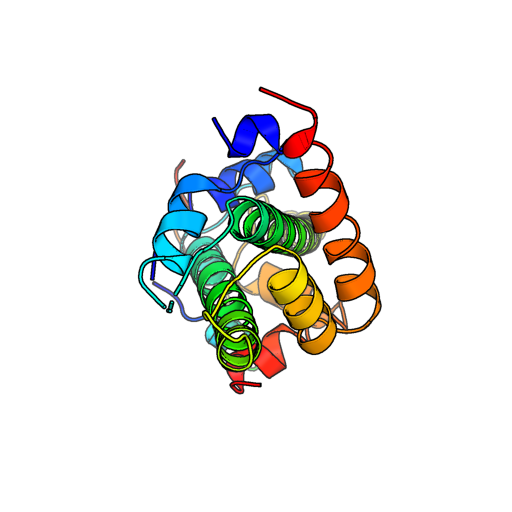789 C C . LYS B 2 18 ? 3.705 3.521 6.277 1.00 24.46 46 LYS B C 1
ATOM 790 O O . LYS B 2 18 ? 2.661 4.179 6.191 1.00 26.62 46 LYS B O 1
ATOM 796 N N . GLN B 2 19 ? 4.036 2.800 7.362 1.00 20.35 47 GLN B N 1
ATOM 797 C CA . GLN B 2 19 ? 3.173 2.731 8.536 1.00 21.13 47 GLN B CA 1
ATOM 798 C C . GLN B 2 19 ? 3.271 4.042 9.299 1.00 22.41 47 GLN B C 1
ATOM 799 O O . GLN B 2 19 ? 2.257 4.558 9.747 1.00 24.23 47 GLN B O 1
ATOM 805 N N . VAL B 2 20 ? 4.508 4.554 9.483 1.00 18.02 48 VAL B N 1
ATOM 806 C CA . VAL B 2 20 ? 4.723 5.731 10.314 1.00 17.99 48 VAL B CA 1
ATOM 807 C C . VAL B 2 20 ? 4.570 7.047 9.622 1.00 20.71 48 VAL B C 1
ATOM 808 O O . VAL B 2 20 ? 4.196 8.030 10.274 1.00 21.92 48 VAL B O 1
ATOM 812 N N . HIS B 2 21 ? 4.896 7.105 8.308 1.00 16.90 49 HIS B N 1
ATOM 813 C CA . HIS B 2 21 ? 4.806 8.358 7.564 1.00 16.76 49 HIS B CA 1
ATOM 814 C C . HIS B 2 21 ? 4.338 7.971 6.167 1.00 22.18 49 HIS B C 1
ATOM 815 O O . HIS B 2 21 ? 5.163 7.863 5.255 1.00 19.99 49 HIS B O 1
ATOM 822 N N . PRO B 2 22 ? 3.009 7.707 6.019 1.00 22.53 50 PRO B N 1
ATOM 823 C CA . PRO B 2 22 ? 2.500 7.166 4.747 1.00 24.34 50 PRO B CA 1
ATOM 824 C C . PRO B 2 22 ? 2.902 7.906 3.481 1.00 30.00 50 PRO B C 1
ATOM 825 O O . PRO B 2 22 ? 3.129 7.262 2.455 1.00 31.25 50 PRO B O 1
ATOM 829 N N . ASP B 2 23 ? 3.021 9.227 3.555 1.00 26.99 51 ASP B N 1
ATOM 830 C CA . ASP B 2 23 ? 3.297 10.043 2.366 1.00 27.19 51 ASP B CA 1
ATOM 831 C C . ASP B 2 23 ? 4.739 10.553 2.232 1.00 28.76 51 ASP B C 1
ATOM 832 O O . ASP B 2 23 ? 5.011 11.403 1.379 1.00 30.33 51 ASP B O 1
ATOM 837 N N . THR B 2 24 ? 5.664 9.999 3.033 1.00 23.52 52 THR B N 1
ATOM 838 C CA . THR B 2 24 ? 7.070 10.395 3.075 1.00 22.04 52 THR B CA 1
ATOM 839 C C . THR B 2 24 ? 7.970 9.377 2.368 1.00 25.23 52 THR B C 1
ATOM 840 O O . THR B 2 24 ? 7.898 8.177 2.635 1.00 23.88 52 THR B O 1
ATOM 844 N N . GLY B 2 25 ? 8.877 9.889 1.549 1.00 23.02 53 GLY B N 1
ATOM 845 C CA . GLY B 2 25 ? 9.836 9.044 0.858 1.00 23.71 53 GLY B CA 1
ATOM 846 C C . GLY B 2 25 ? 11.111 8.873 1.657 1.00 23.38 53 GLY B C 1
ATOM 847 O O . GLY B 2 25 ? 11.228 9.360 2.788 1.00 19.56 53 GLY B O 1
ATOM 848 N N . ILE B 2 26 ? 12.102 8.226 1.047 1.00 18.34 54 ILE B N 1
ATOM 849 C CA . ILE B 2 26 ? 13.424 8.053 1.642 1.00 16.81 54 ILE B CA 1
ATOM 850 C C . ILE B 2 26 ? 14.465 8.038 0.535 1.00 19.39 54 ILE B C 1
ATOM 851 O O . ILE B 2 26 ? 14.220 7.439 -0.520 1.00 19.89 54 ILE B O 1
ATOM 856 N N . SER B 2 27 ? 15.598 8.731 0.739 1.00 17.56 55 SER B N 1
ATOM 857 C CA . SER B 2 27 ? 16.648 8.767 -0.277 1.00 17.46 55 SER B CA 1
ATOM 858 C C . SER B 2 27 ? 17.417 7.436 -0.287 1.00 19.04 55 SER B C 1
ATOM 859 O O . SER B 2 27 ? 17.335 6.659 0.689 1.00 18.98 55 SER B O 1
ATOM 862 N N . SER B 2 28 ? 18.168 7.174 -1.383 1.00 18.98 56 SER B N 1
ATOM 863 C CA . SER B 2 28 ? 18.939 5.939 -1.516 1.00 18.93 56 SER B CA 1
ATOM 864 C C . SER B 2 28 ? 20.000 5.811 -0.410 1.00 20.92 56 SER B C 1
ATOM 865 O O . SER B 2 28 ? 20.178 4.717 0.130 1.00 19.89 56 SER B O 1
ATOM 868 N N . LYS B 2 29 ? 20.719 6.913 -0.110 1.00 18.66 57 LYS B N 1
ATOM 869 C CA . LYS B 2 29 ? 21.766 6.889 0.899 1.00 18.25 57 LYS B CA 1
ATOM 870 C C . LYS B 2 29 ? 21.143 6.696 2.310 1.00 18.29 57 LYS B C 1
ATOM 871 O O . LYS B 2 29 ? 21.693 5.939 3.111 1.00 17.66 57 LYS B O 1
ATOM 877 N N . ALA B 2 30 ? 19.980 7.318 2.576 1.00 15.47 58 ALA B N 1
ATOM 878 C CA . ALA B 2 30 ? 19.286 7.153 3.875 1.00 14.34 58 ALA B CA 1
ATOM 879 C C . ALA B 2 30 ? 18.836 5.694 3.993 1.00 15.49 58 ALA B C 1
ATOM 880 O O . ALA B 2 30 ? 18.980 5.101 5.061 1.00 13.21 58 ALA B O 1
ATOM 882 N N . MET B 2 31 ? 18.366 5.087 2.898 1.00 13.90 59 MET B N 1
ATOM 883 C CA . MET B 2 31 ? 17.993 3.680 2.987 1.00 13.46 59 MET B CA 1
ATOM 884 C C . MET B 2 31 ? 19.232 2.802 3.225 1.00 15.91 59 MET B C 1
ATOM 885 O O . MET B 2 31 ? 19.151 1.843 3.988 1.00 15.83 59 MET B O 1
ATOM 890 N N . GLY B 2 32 ? 20.372 3.147 2.612 1.00 17.04 60 GLY B N 1
ATOM 891 C CA . GLY B 2 32 ? 21.596 2.384 2.860 1.00 16.07 60 GLY B CA 1
ATOM 892 C C . GLY B 2 32 ? 22.004 2.449 4.327 1.00 16.47 60 GLY B C 1
ATOM 893 O O . GLY B 2 32 ? 22.378 1.438 4.933 1.00 15.50 60 GLY B O 1
ATOM 894 N N . ILE B 2 33 ? 21.864 3.633 4.926 1.00 13.22 61 ILE B N 1
ATOM 895 C CA . ILE B 2 33 ? 22.189 3.790 6.340 1.00 11.87 61 ILE B CA 1
ATOM 896 C C . ILE B 2 33 ? 21.211 2.964 7.175 1.00 14.20 61 ILE B C 1
ATOM 897 O O . ILE B 2 33 ? 21.620 2.333 8.140 1.00 12.19 61 ILE B O 1
ATOM 902 N N . MET B 2 34 ? 19.915 2.950 6.797 1.00 12.09 62 MET B N 1
ATOM 903 C CA . MET B 2 34 ? 18.958 2.151 7.582 1.00 10.69 62 MET B CA 1
ATOM 904 C C . MET B 2 34 ? 19.258 0.672 7.470 1.00 13.07 62 MET B C 1
ATOM 905 O O . MET B 2 34 ? 19.087 -0.067 8.462 1.00 11.93 62 MET B O 1
ATOM 910 N N . ASN B 2 35 ? 19.706 0.218 6.277 1.00 12.56 63 ASN B N 1
ATOM 911 C CA . ASN B 2 35 ? 20.047 -1.189 6.162 1.00 11.77 63 ASN B CA 1
ATOM 912 C C . ASN B 2 35 ? 21.261 -1.515 7.044 1.00 12.38 63 ASN B C 1
ATOM 913 O O . ASN B 2 35 ? 21.288 -2.576 7.693 1.00 12.87 63 ASN B O 1
ATOM 918 N N . SER B 2 36 ? 22.244 -0.577 7.114 1.00 12.68 64 SER B N 1
ATOM 919 C CA . SER B 2 36 ? 23.386 -0.788 8.005 1.00 14.02 64 SER B CA 1
ATOM 920 C C . SER B 2 36 ? 22.938 -0.794 9.461 1.00 14.31 64 SER B C 1
ATOM 921 O O . SER B 2 36 ? 23.421 -1.606 10.248 1.00 14.00 64 SER B O 1
ATOM 924 N N . PHE B 2 37 ? 21.973 0.050 9.805 1.00 11.58 65 PHE B N 1
ATOM 925 C CA . PHE B 2 37 ? 21.436 0.113 11.155 1.00 10.39 65 PHE B CA 1
ATOM 926 C C . PHE B 2 37 ? 20.847 -1.232 11.532 1.00 12.93 65 PHE B C 1
ATOM 927 O O . PHE B 2 37 ? 21.191 -1.796 12.575 1.00 11.47 65 PHE B O 1
ATOM 935 N N . VAL B 2 38 ? 19.983 -1.787 10.674 1.00 10.59 66 VAL B N 1
ATOM 936 C CA . VAL B 2 38 ? 19.345 -3.054 11.012 1.00 10.21 66 VAL B CA 1
ATOM 937 C C . VAL B 2 38 ? 20.411 -4.150 11.123 1.00 12.61 66 VAL B C 1
ATOM 938 O O . VAL B 2 38 ? 20.402 -4.929 12.085 1.00 11.45 66 VAL B O 1
ATOM 942 N N . ASN B 2 39 ? 21.285 -4.251 10.110 1.00 11.49 67 ASN B N 1
ATOM 943 C CA . ASN B 2 39 ? 22.282 -5.314 10.148 1.00 12.10 67 ASN B CA 1
ATOM 944 C C . ASN B 2 39 ? 23.211 -5.185 11.354 1.00 13.01 67 ASN B C 1
ATOM 945 O O . ASN B 2 39 ? 23.511 -6.213 11.974 1.00 13.12 67 ASN B O 1
ATOM 950 N N . ASP B 2 40 ? 23.702 -3.973 11.643 1.00 12.15 68 ASP B N 1
ATOM 951 C CA . ASP B 2 40 ? 24.667 -3.808 12.735 1.00 11.75 68 ASP B CA 1
ATOM 952 C C . ASP B 2 40 ? 24.010 -4.052 14.100 1.00 12.99 68 ASP B C 1
ATOM 953 O O . ASP B 2 40 ? 24.640 -4.668 14.974 1.00 13.46 68 ASP B O 1
ATOM 958 N N . ILE B 2 41 ? 22.758 -3.576 14.309 1.00 10.10 69 ILE B N 1
ATOM 959 C CA . ILE B 2 41 ? 22.108 -3.846 15.595 1.00 10.27 69 ILE B CA 1
ATOM 960 C C . ILE B 2 41 ? 21.817 -5.333 15.715 1.00 12.40 69 ILE B C 1
ATOM 961 O O . ILE B 2 41 ? 22.056 -5.931 16.778 1.00 12.18 69 ILE B O 1
ATOM 966 N N . PHE B 2 42 ? 21.353 -5.961 14.626 1.00 10.22 70 PHE B N 1
ATOM 967 C CA . PHE B 2 42 ? 21.070 -7.384 14.690 1.00 10.07 70 PHE B CA 1
ATOM 968 C C . PHE B 2 42 ? 22.348 -8.173 14.976 1.00 12.89 70 PHE B C 1
ATOM 969 O O . PHE B 2 42 ? 22.311 -9.100 15.804 1.00 12.77 70 PHE B O 1
ATOM 977 N N . GLU B 2 43 ? 23.486 -7.771 14.384 1.00 11.70 71 GLU B N 1
ATOM 978 C CA . GLU B 2 43 ? 24.743 -8.484 14.672 1.00 13.01 71 GLU B CA 1
ATOM 979 C C . GLU B 2 43 ? 25.083 -8.395 16.183 1.00 13.83 71 GLU B C 1
ATOM 980 O O . GLU B 2 43 ? 25.522 -9.389 16.770 1.00 13.74 71 GLU B O 1
ATOM 986 N N . ARG B 2 44 ? 24.849 -7.232 16.802 1.00 11.10 72 ARG B N 1
ATOM 987 C CA . ARG B 2 44 ? 25.130 -7.097 18.238 1.00 11.24 72 ARG B CA 1
ATOM 988 C C . ARG B 2 44 ? 24.173 -7.975 19.056 1.00 13.44 72 ARG B C 1
ATOM 989 O O . ARG B 2 44 ? 24.617 -8.637 19.990 1.00 12.92 72 ARG B O 1
ATOM 997 N N . ILE B 2 45 ? 22.871 -7.965 18.739 1.00 11.35 73 ILE B N 1
ATOM 998 C CA A ILE B 2 45 ? 21.877 -8.804 19.425 0.50 10.70 73 ILE B CA 1
ATOM 999 C CA B ILE B 2 45 ? 21.951 -8.795 19.497 0.50 10.60 73 ILE B CA 1
ATOM 1000 C C . ILE B 2 45 ? 22.254 -10.276 19.286 1.00 14.05 73 ILE B C 1
ATOM 1001 O O . ILE B 2 45 ? 22.302 -11.008 20.274 1.00 14.07 73 ILE B O 1
ATOM 1010 N N . ALA B 2 46 ? 22.460 -10.709 18.034 1.00 11.23 74 ALA B N 1
ATOM 1011 C CA . ALA B 2 46 ? 22.770 -12.105 17.752 1.00 13.25 74 ALA B CA 1
ATOM 1012 C C . ALA B 2 46 ? 24.068 -12.539 18.436 1.00 14.28 74 ALA B C 1
ATOM 1013 O O . ALA B 2 46 ? 24.119 -13.649 18.972 1.00 14.46 74 ALA B O 1
ATOM 1015 N N . GLY B 2 47 ? 25.085 -11.676 18.439 1.00 13.92 75 GLY B N 1
ATOM 1016 C CA . GLY B 2 47 ? 26.343 -11.997 19.098 1.00 14.19 75 GLY B CA 1
ATOM 1017 C C . GLY B 2 47 ? 26.201 -12.159 20.596 1.00 14.18 75 GLY B C 1
ATOM 1018 O O . GLY B 2 47 ? 26.753 -13.095 21.176 1.00 12.79 75 GLY B O 1
ATOM 1019 N N . GLU B 2 48 ? 25.437 -11.275 21.244 1.00 12.61 76 GLU B N 1
ATOM 1020 C CA . GLU B 2 48 ? 25.236 -11.382 22.675 1.00 12.52 76 GLU B CA 1
ATOM 1021 C C . GLU B 2 48 ? 24.399 -12.615 23.007 1.00 13.44 76 GLU B C 1
ATOM 1022 O O . GLU B 2 48 ? 24.719 -13.346 23.955 1.00 12.93 76 GLU B O 1
ATOM 1028 N N . ALA B 2 49 ? 23.355 -12.894 22.197 1.00 12.88 77 ALA B N 1
ATOM 1029 C CA . ALA B 2 49 ? 22.555 -14.093 22.419 1.00 12.81 77 ALA B CA 1
ATOM 1030 C C . ALA B 2 49 ? 23.415 -15.353 22.261 1.00 14.20 77 ALA B C 1
ATOM 1031 O O . ALA B 2 49 ? 23.257 -16.300 23.043 1.00 15.04 77 ALA B O 1
ATOM 1033 N N . SER B 2 50 ? 24.365 -15.355 21.295 1.00 12.39 78 SER B N 1
ATOM 1034 C CA . SER B 2 50 ? 25.238 -16.504 21.074 1.00 12.78 78 SER B CA 1
ATOM 1035 C C . SER B 2 50 ? 26.176 -16.694 22.255 1.00 15.63 78 SER B C 1
ATOM 1036 O O . SER B 2 50 ? 26.514 -17.829 22.631 1.00 16.70 78 SER B O 1
ATOM 1039 N N . ARG B 2 51 ? 26.663 -15.571 22.813 1.00 13.29 79 ARG B N 1
ATOM 1040 C CA . ARG B 2 51 ? 27.558 -15.647 23.960 1.00 13.77 79 ARG B CA 1
ATOM 1041 C C . ARG B 2 51 ? 26.774 -16.268 25.134 1.00 14.36 79 ARG B C 1
ATOM 1042 O O . ARG B 2 51 ? 27.279 -17.205 25.783 1.00 15.60 79 ARG B O 1
ATOM 1050 N N . LEU B 2 52 ? 25.533 -15.806 25.354 1.00 12.28 80 LEU B N 1
ATOM 1051 C CA . LEU B 2 52 ? 24.728 -16.375 26.436 1.00 12.50 80 LEU B CA 1
ATOM 1052 C C . LEU B 2 52 ? 24.413 -17.840 26.194 1.00 15.39 80 LEU B C 1
ATOM 1053 O O . LEU B 2 52 ? 24.523 -18.648 27.125 1.00 14.59 80 LEU B O 1
ATOM 1058 N N . ALA B 2 53 ? 24.138 -18.218 24.938 1.00 12.96 81 ALA B N 1
ATOM 1059 C CA . ALA B 2 53 ? 23.816 -19.604 24.636 1.00 14.31 81 ALA B CA 1
ATOM 1060 C C . ALA B 2 53 ? 25.011 -20.504 24.814 1.00 15.89 81 ALA B C 1
ATOM 1061 O O . ALA B 2 53 ? 24.841 -21.702 25.068 1.00 16.33 81 ALA B O 1
ATOM 1063 N N . HIS B 2 54 ? 26.237 -19.941 24.720 1.00 15.13 82 HIS B N 1
ATOM 1064 C CA . HIS B 2 54 ? 27.450 -20.754 24.882 1.00 16.38 82 HIS B CA 1
ATOM 1065 C C . HIS B 2 54 ? 27.504 -21.304 26.319 1.00 19.13 82 HIS B C 1
ATOM 1066 O O . HIS B 2 54 ? 28.109 -22.362 26.560 1.00 20.55 82 HIS B O 1
ATOM 1073 N N . TYR B 2 55 ? 26.829 -20.630 27.267 1.00 16.21 83 TYR B N 1
ATOM 1074 C CA . TYR B 2 55 ? 26.785 -21.095 28.659 1.00 16.68 83 TYR B CA 1
ATOM 1075 C C . TYR B 2 55 ? 25.730 -22.197 28.895 1.00 17.83 83 TYR B C 1
ATOM 1076 O O . TYR B 2 55 ? 25.712 -22.795 29.995 1.00 19.17 83 TYR B O 1
ATOM 1085 N N . ASN B 2 56 ? 24.863 -22.455 27.888 1.00 13.82 84 ASN B N 1
ATOM 1086 C CA . ASN B 2 56 ? 23.788 -23.436 28.024 1.00 13.18 84 ASN B CA 1
ATOM 1087 C C . ASN B 2 56 ? 24.313 -24.812 27.683 1.00 15.17 84 ASN B C 1
ATOM 1088 O O . ASN B 2 56 ? 25.193 -24.929 26.808 1.00 14.32 84 ASN B O 1
ATOM 1093 N N . LYS B 2 57 ? 23.869 -25.829 28.429 1.00 12.87 85 LYS B N 1
ATOM 1094 C CA . LYS B 2 57 ? 24.362 -27.201 28.299 1.00 11.82 85 LYS B CA 1
ATOM 1095 C C . LYS B 2 57 ? 24.409 -27.679 26.847 1.00 14.37 85 LYS B C 1
ATOM 1096 O O . LYS B 2 57 ? 25.420 -28.296 26.453 1.00 16.31 85 LYS B O 1
ATOM 1102 N N . ARG B 2 58 ? 23.317 -27.466 26.081 1.00 14.41 86 ARG B N 1
ATOM 1103 C CA A ARG B 2 58 ? 23.238 -27.896 24.686 0.50 14.90 86 ARG B CA 1
ATOM 1104 C CA B ARG B 2 58 ? 23.255 -27.881 24.680 0.50 14.86 86 ARG B CA 1
ATOM 1105 C C . ARG B 2 58 ? 23.126 -26.671 23.766 1.00 15.77 86 ARG B C 1
ATOM 1106 O O . ARG B 2 58 ? 22.636 -26.773 22.646 1.00 16.32 86 ARG B O 1
ATOM 1121 N N . SER B 2 59 ? 23.604 -25.510 24.246 1.00 13.93 87 SER B N 1
ATOM 1122 C CA . SER B 2 59 ? 23.627 -24.262 23.512 1.00 13.66 87 SER B CA 1
ATOM 1123 C C . SER B 2 59 ? 22.261 -23.810 23.007 1.00 14.51 87 SER B C 1
ATOM 1124 O O . SER B 2 59 ? 22.174 -23.150 21.955 1.00 15.29 87 SER B O 1
ATOM 1127 N N . THR B 2 60 ? 21.171 -24.131 23.752 1.00 11.69 88 THR B N 1
ATOM 1128 C CA . THR B 2 60 ? 19.860 -23.685 23.294 1.00 10.60 88 THR B CA 1
ATOM 1129 C C . THR B 2 60 ? 19.738 -22.163 23.262 1.00 12.09 88 THR B C 1
ATOM 1130 O O . THR B 2 60 ? 20.259 -21.471 24.149 1.00 12.75 88 THR B O 1
ATOM 1134 N N . ILE B 2 61 ? 19.024 -21.635 22.251 1.00 11.23 89 ILE B N 1
ATOM 1135 C CA A ILE B 2 61 ? 18.725 -20.193 22.144 0.75 11.02 89 ILE B CA 1
ATOM 1136 C CA B ILE B 2 61 ? 18.756 -20.216 22.203 0.25 10.61 89 ILE B CA 1
ATOM 1137 C C . ILE B 2 61 ? 17.240 -20.060 22.018 1.00 13.39 89 ILE B C 1
ATOM 1138 O O . ILE B 2 61 ? 16.652 -20.668 21.106 1.00 13.50 89 ILE B O 1
ATOM 1147 N N . THR B 2 62 ? 16.623 -19.323 22.915 1.00 10.94 90 THR 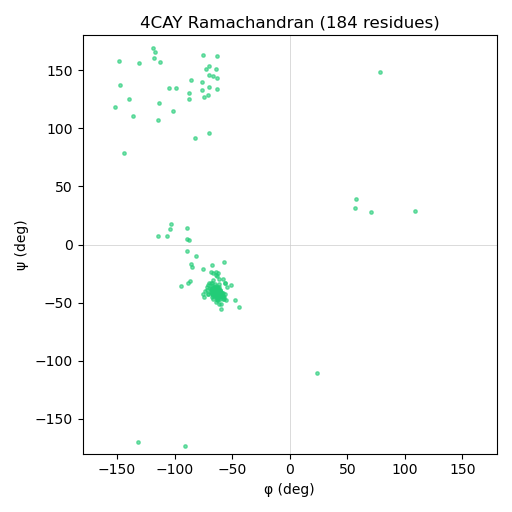B N 1
ATOM 1148 C CA . THR B 2 62 ? 15.199 -19.054 22.857 1.00 10.20 90 THR B CA 1
ATOM 1149 C C . THR B 2 62 ? 14.989 -17.561 23.050 1.00 10.83 90 THR B C 1
ATOM 1150 O O . THR B 2 62 ? 15.967 -16.809 23.039 1.00 11.84 90 THR B O 1
ATOM 1154 N N . SER B 2 63 ? 13.741 -17.121 23.230 1.00 10.76 91 SER B N 1
ATOM 1155 C CA . SER B 2 63 ? 13.554 -15.678 23.394 1.00 9.39 91 SER B CA 1
ATOM 1156 C C . SER B 2 63 ? 14.250 -15.122 24.617 1.00 10.69 91 SER B C 1
ATOM 1157 O O . SER B 2 63 ? 14.613 -13.940 24.602 1.00 11.80 91 SER B O 1
ATOM 1160 N N . ARG B 2 64 ? 14.510 -15.967 25.651 1.00 9.74 92 ARG B N 1
ATOM 1161 C CA . ARG B 2 64 ? 15.194 -15.448 26.838 1.00 9.53 92 ARG B CA 1
ATOM 1162 C C . ARG B 2 64 ? 16.549 -14.884 26.502 1.00 11.33 92 ARG B C 1
ATOM 1163 O O . ARG B 2 64 ? 16.926 -13.838 27.049 1.00 10.60 92 ARG B O 1
ATOM 1171 N N . GLU B 2 65 ? 17.311 -15.546 25.617 1.00 9.59 93 GLU B N 1
ATOM 1172 C CA . GLU B 2 65 ? 18.653 -15.045 25.337 1.00 9.00 93 GLU B CA 1
ATOM 1173 C C . GLU B 2 65 ? 18.557 -13.751 24.569 1.00 10.69 93 GLU B C 1
ATOM 1174 O O . GLU B 2 65 ? 19.396 -12.858 24.781 1.00 11.89 93 GLU B O 1
ATOM 1180 N N . ILE B 2 66 ? 17.511 -13.589 23.703 1.00 9.35 94 ILE B N 1
ATOM 1181 C CA . ILE B 2 66 ? 17.363 -12.330 22.979 1.00 8.98 94 ILE B CA 1
ATOM 1182 C C . ILE B 2 66 ? 16.935 -11.228 23.950 1.00 11.06 94 ILE B C 1
ATOM 1183 O O . ILE B 2 66 ? 17.475 -10.116 23.899 1.00 9.42 94 ILE B O 1
ATOM 1188 N N . GLN B 2 67 ? 16.006 -11.528 24.849 1.00 8.38 95 GLN B N 1
ATOM 1189 C CA . GLN B 2 67 ? 15.571 -10.544 25.851 1.00 8.85 95 GLN B CA 1
ATOM 1190 C C . GLN B 2 67 ? 16.742 -10.079 26.708 1.00 11.57 95 GLN B C 1
ATOM 1191 O O . GLN B 2 67 ? 16.904 -8.872 26.926 1.00 10.66 95 GLN B O 1
ATOM 1197 N N . THR B 2 68 ? 17.591 -11.009 27.162 1.00 9.72 96 THR B N 1
ATOM 1198 C CA . THR B 2 68 ? 18.725 -10.635 28.003 1.00 10.08 96 THR B CA 1
ATOM 1199 C C . THR B 2 68 ? 19.710 -9.830 27.202 1.00 12.60 96 THR B C 1
ATOM 1200 O O . THR B 2 68 ? 20.226 -8.840 27.719 1.00 13.53 96 THR B O 1
ATOM 1204 N N . ALA B 2 69 ? 19.897 -10.141 25.912 1.00 10.59 97 ALA B N 1
ATOM 1205 C CA . ALA B 2 69 ? 20.789 -9.352 25.073 1.00 11.68 97 ALA B CA 1
ATOM 1206 C C . ALA B 2 69 ? 20.239 -7.940 24.915 1.00 12.67 97 ALA B C 1
ATOM 1207 O O . ALA B 2 69 ? 20.980 -6.957 25.002 1.00 13.48 97 ALA B O 1
ATOM 1209 N N . VAL B 2 70 ? 18.929 -7.820 24.685 1.00 10.31 98 VAL B N 1
ATOM 1210 C CA . VAL B 2 70 ? 18.315 -6.485 24.508 1.00 10.71 98 VAL B CA 1
ATOM 1211 C C . VAL B 2 70 ? 18.508 -5.650 25.753 1.00 13.92 98 VAL B C 1
ATOM 1212 O O . VAL B 2 70 ? 18.833 -4.450 25.649 1.00 13.51 98 VAL B O 1
ATOM 1216 N N . ARG B 2 71 ? 18.328 -6.234 26.920 1.00 12.20 99 ARG B N 1
ATOM 1217 C CA . ARG B 2 71 ? 18.487 -5.475 28.170 1.00 14.22 99 ARG B CA 1
ATOM 1218 C C . ARG B 2 71 ? 19.899 -5.016 28.364 1.00 18.40 99 ARG B C 1
ATOM 1219 O O . ARG B 2 71 ? 20.130 -3.941 28.944 1.00 20.24 99 ARG B O 1
ATOM 1227 N N . LEU B 2 72 ? 20.868 -5.818 27.916 1.00 15.63 100 LEU B N 1
ATOM 1228 C CA . LEU B 2 72 ? 22.277 -5.437 28.058 1.00 18.15 100 LEU B CA 1
ATOM 1229 C C . LEU B 2 72 ? 22.646 -4.331 27.063 1.00 22.06 100 LEU B C 1
ATOM 1230 O O . LEU B 2 72 ? 23.343 -3.370 27.444 1.00 24.00 100 LEU B O 1
ATOM 1235 N N . LEU B 2 73 ? 22.137 -4.425 25.823 1.00 15.74 101 LEU B N 1
ATOM 1236 C CA . LEU B 2 73 ? 22.514 -3.569 24.700 1.00 16.31 101 LEU B CA 1
ATOM 1237 C C . LEU B 2 73 ? 21.759 -2.265 24.501 1.00 17.38 101 LEU B C 1
ATOM 1238 O O . LEU B 2 73 ? 22.325 -1.309 23.963 1.00 18.74 101 LEU B O 1
ATOM 1243 N N . LEU B 2 74 ? 20.470 -2.239 24.846 1.00 13.59 102 LEU B N 1
ATOM 1244 C CA . LEU B 2 74 ? 19.676 -1.037 24.592 1.00 13.40 102 LEU B CA 1
ATOM 1245 C C . LEU B 2 74 ? 19.583 -0.212 25.859 1.00 17.25 102 LEU B C 1
ATOM 1246 O O . LEU B 2 74 ? 19.399 -0.748 26.952 1.00 17.46 102 LEU B O 1
ATOM 1251 N N . PRO B 2 75 ? 19.777 1.109 25.737 1.00 14.41 103 PRO B N 1
ATOM 1252 C CA . PRO B 2 75 ? 19.668 1.949 26.931 1.00 15.99 103 PRO B CA 1
ATOM 1253 C C . PRO B 2 75 ? 18.235 2.131 27.426 1.00 22.79 103 PRO B C 1
ATOM 1254 O O . PRO B 2 75 ? 17.308 2.171 26.624 1.00 23.86 103 PRO B O 1
ATOM 1258 N N . GLY B 2 76 ? 18.110 2.339 28.732 1.00 22.38 104 GLY B N 1
ATOM 1259 C CA . GLY B 2 76 ? 16.890 2.714 29.447 1.00 23.77 104 GLY B CA 1
ATOM 1260 C C . GLY B 2 76 ? 15.533 2.402 28.847 1.00 24.89 104 GLY B C 1
ATOM 1261 O O . GLY B 2 76 ? 15.118 1.250 28.835 1.00 24.42 104 GLY B O 1
ATOM 1262 N N . GLU B 2 77 ? 14.797 3.437 28.417 1.00 19.79 105 GLU B N 1
ATOM 1263 C CA . GLU B 2 77 ? 13.433 3.275 27.904 1.00 19.57 105 GLU B CA 1
ATOM 1264 C C . GLU B 2 77 ? 13.338 2.531 26.603 1.00 19.23 105 GLU B C 1
ATOM 1265 O O . GLU B 2 77 ? 12.347 1.818 26.406 1.00 17.96 105 GLU B O 1
ATOM 1271 N N . LEU B 2 78 ? 14.343 2.659 25.691 1.00 15.03 106 LEU B N 1
ATOM 1272 C CA . LEU B 2 78 ? 14.305 1.884 24.464 1.00 14.55 106 LEU B CA 1
ATOM 1273 C C . LEU B 2 78 ? 14.251 0.420 24.860 1.00 13.96 106 LEU B C 1
ATOM 1274 O O . LEU B 2 78 ? 13.558 -0.371 24.215 1.00 14.66 106 LEU B O 1
ATOM 1279 N N . ALA B 2 79 ? 15.082 0.012 25.854 1.00 14.32 107 ALA B N 1
ATOM 1280 C CA . ALA B 2 79 ? 15.083 -1.410 26.222 1.00 13.48 107 ALA B CA 1
ATOM 1281 C C . ALA B 2 79 ? 13.704 -1.808 26.754 1.00 14.82 107 ALA B C 1
ATOM 1282 O O . ALA B 2 79 ? 13.215 -2.896 26.437 1.00 14.94 107 ALA B O 1
ATOM 1284 N N . LYS B 2 80 ? 13.113 -0.986 27.614 1.00 13.20 108 LYS B N 1
ATOM 1285 C CA . LYS B 2 80 ? 11.785 -1.298 28.169 1.00 13.86 108 LYS B CA 1
ATOM 1286 C C . LYS B 2 80 ? 10.744 -1.474 27.061 1.00 14.29 108 LYS B C 1
ATOM 1287 O O . LYS B 2 80 ? 9.980 -2.455 27.064 1.00 14.84 108 LYS B O 1
ATOM 1293 N N . HIS B 2 81 ? 10.709 -0.551 26.090 1.00 13.05 109 HIS B N 1
ATOM 1294 C CA . HIS B 2 81 ? 9.776 -0.691 24.977 1.00 12.32 109 HIS B CA 1
ATOM 1295 C C . HIS B 2 81 ? 10.081 -1.864 24.080 1.00 13.97 109 HIS B C 1
ATOM 1296 O O . HIS B 2 81 ? 9.188 -2.569 23.646 1.00 15.63 109 HIS B O 1
ATOM 1303 N N . ALA B 2 82 ? 11.373 -2.093 23.778 1.00 12.46 110 ALA B N 1
ATOM 1304 C CA . ALA B 2 82 ? 11.747 -3.226 22.940 1.00 12.00 110 ALA B CA 1
ATOM 1305 C C . ALA B 2 82 ? 11.350 -4.526 23.599 1.00 12.64 110 ALA B C 1
ATOM 1306 O O . ALA B 2 82 ? 10.834 -5.420 22.922 1.00 15.15 110 ALA B O 1
ATOM 1308 N N . VAL B 2 83 ? 11.588 -4.654 24.914 1.00 11.30 111 VAL B N 1
ATOM 1309 C CA . VAL B 2 83 ? 11.200 -5.879 25.628 1.00 10.94 111 VAL B CA 1
ATOM 1310 C C . VAL B 2 83 ? 9.679 -6.089 25.541 1.00 12.29 111 VAL B C 1
ATOM 1311 O O . VAL B 2 83 ? 9.206 -7.212 25.311 1.00 12.66 111 VAL B O 1
ATOM 1315 N N . SER B 2 84 ? 8.911 -5.005 25.705 1.00 10.78 112 SER B N 1
ATOM 1316 C CA A SER B 2 84 ? 7.466 -5.091 25.592 0.75 10.61 112 SER B CA 1
ATOM 1317 C CA B SER B 2 84 ? 7.459 -5.067 25.594 0.25 10.59 112 SER B CA 1
ATOM 1318 C C . SER B 2 84 ? 7.070 -5.551 24.199 1.00 12.65 112 SER B C 1
ATOM 1319 O O . SER B 2 84 ? 6.226 -6.466 24.078 1.00 13.34 112 SER B O 1
ATOM 1324 N N . GLU B 2 85 ? 7.722 -4.983 23.144 1.00 11.16 113 GLU B N 1
ATOM 1325 C CA . GLU B 2 85 ? 7.396 -5.409 21.777 1.00 12.20 113 GLU B CA 1
ATOM 1326 C C . GLU B 2 85 ? 7.782 -6.868 21.513 1.00 11.67 113 GLU B C 1
ATOM 1327 O O . GLU B 2 85 ? 7.016 -7.604 20.873 1.00 12.60 113 GLU B O 1
ATOM 1333 N N . GLY B 2 86 ? 8.982 -7.284 21.969 1.00 10.94 114 GLY B N 1
ATOM 1334 C CA . GLY B 2 86 ? 9.358 -8.670 21.757 1.00 10.07 114 GLY B CA 1
ATOM 1335 C C . GLY B 2 86 ? 8.439 -9.661 22.464 1.00 10.22 114 GLY B C 1
ATOM 1336 O O . GLY B 2 86 ? 8.039 -10.697 21.901 1.00 10.86 114 GLY B O 1
ATOM 1337 N N . THR B 2 87 ? 8.110 -9.356 23.744 1.00 11.38 115 THR B N 1
ATOM 1338 C CA . THR B 2 87 ? 7.249 -10.241 24.533 1.00 11.31 115 THR B CA 1
ATOM 1339 C C . THR B 2 87 ? 5.868 -10.335 23.885 1.00 11.71 115 THR B C 1
ATOM 1340 O O . THR B 2 87 ? 5.320 -11.431 23.773 1.00 13.39 115 THR B O 1
ATOM 1344 N N . LYS B 2 88 ? 5.303 -9.195 23.445 1.00 10.45 116 LYS B N 1
ATOM 1345 C CA . LYS B 2 88 ? 3.969 -9.189 22.794 1.00 10.48 116 LYS B CA 1
ATOM 1346 C C . LYS B 2 88 ? 4.008 -10.024 21.495 1.00 12.24 116 LYS B C 1
ATOM 1347 O O . LYS B 2 88 ? 3.058 -10.782 21.228 1.00 13.71 116 LYS B O 1
ATOM 1353 N N . ALA B 2 89 ? 5.107 -9.924 20.713 1.00 11.48 117 ALA B N 1
ATOM 1354 C CA . ALA B 2 89 ? 5.187 -10.662 19.452 1.00 11.15 117 ALA B CA 1
ATOM 1355 C C . ALA B 2 89 ? 5.248 -12.168 19.745 1.00 11.11 117 ALA B C 1
ATOM 1356 O O . ALA B 2 89 ? 4.607 -12.969 19.049 1.00 12.24 117 ALA B O 1
ATOM 1358 N N . VAL B 2 90 ? 6.047 -12.581 20.751 1.00 9.61 118 VAL B N 1
ATOM 1359 C CA . VAL B 2 90 ? 6.142 -14.004 21.058 1.00 9.43 118 VAL B CA 1
ATOM 1360 C C . VAL B 2 90 ? 4.774 -14.528 21.565 1.00 12.87 118 VAL B C 1
ATOM 1361 O O . VAL B 2 90 ? 4.369 -15.623 21.182 1.00 13.43 118 VAL B O 1
ATOM 1365 N N . THR B 2 91 ? 4.076 -13.745 22.412 1.00 11.37 119 THR B N 1
ATOM 1366 C CA . THR B 2 91 ? 2.754 -14.154 22.904 1.00 11.64 119 THR B CA 1
ATOM 1367 C C . THR B 2 91 ? 1.777 -14.363 21.767 1.00 14.48 119 THR B C 1
ATOM 1368 O O . THR B 2 91 ? 1.001 -15.333 21.792 1.00 14.82 119 THR B O 1
ATOM 1372 N N . LYS B 2 92 ? 1.806 -13.448 20.772 1.00 12.91 120 LYS B N 1
ATOM 1373 C CA A LYS B 2 92 ? 0.931 -13.575 19.609 0.50 12.56 120 LYS B CA 1
ATOM 1374 C CA B LYS B 2 92 ? 0.944 -13.564 19.610 0.50 12.98 120 LYS B CA 1
ATOM 1375 C C . LYS B 2 92 ? 1.294 -14.841 18.843 1.00 15.70 120 LYS B C 1
ATOM 1376 O O . LYS B 2 92 ? 0.410 -15.645 18.514 1.00 16.77 120 LYS B O 1
ATOM 1387 N N . TYR B 2 93 ? 2.595 -15.039 18.594 1.00 12.55 121 TYR B N 1
ATOM 1388 C CA . TYR B 2 93 ? 3.078 -16.164 17.840 1.00 12.60 121 TYR B CA 1
ATOM 1389 C C . TYR B 2 93 ? 2.690 -17.504 18.426 1.00 16.11 121 TYR B C 1
ATOM 1390 O O . TYR B 2 93 ? 2.209 -18.378 17.691 1.00 17.27 121 TYR B O 1
ATOM 1399 N N . THR B 2 94 ? 2.837 -17.674 19.743 1.00 13.84 122 THR B N 1
ATOM 1400 C CA . THR B 2 94 ? 2.525 -18.994 20.331 1.00 13.68 122 THR B CA 1
ATOM 1401 C C . THR B 2 94 ? 1.020 -19.260 20.435 1.00 16.78 122 THR B C 1
ATOM 1402 O O . THR B 2 94 ? 0.627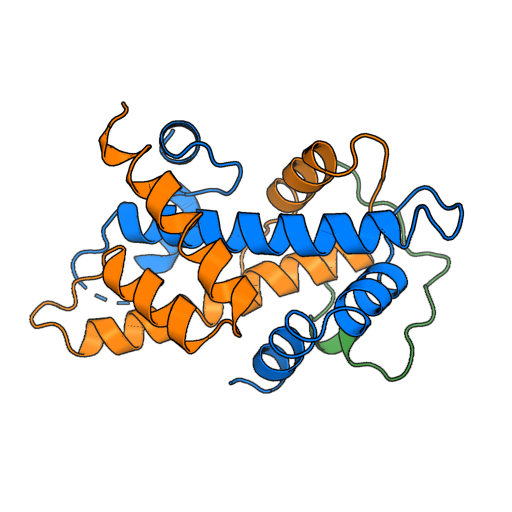 -20.420 20.514 1.00 18.24 122 THR B O 1
ATOM 1406 N N . SER B 2 95 ? 0.192 -18.196 20.411 1.00 16.55 123 SER B N 1
ATOM 1407 C CA . SER B 2 95 ? -1.271 -18.265 20.522 1.00 17.86 123 SER B CA 1
ATOM 1408 C C . SER B 2 95 ? -1.937 -18.512 19.167 1.00 24.35 123 SER B C 1
ATOM 1409 O O . SER B 2 95 ? -3.133 -18.849 19.140 1.00 25.76 123 SER B O 1
ATOM 1412 N N . ALA B 2 96 ? -1.214 -18.287 18.052 1.00 22.58 124 ALA B N 1
ATOM 1413 C CA . ALA B 2 96 ? -1.725 -18.309 16.673 1.00 27.43 124 ALA B CA 1
ATOM 1414 C C . ALA B 2 96 ? -1.134 -19.338 15.736 1.00 35.18 124 ALA B C 1
ATOM 1415 O O . ALA B 2 96 ? -0.027 -19.815 15.953 1.00 35.59 124 ALA B O 1
ATOM 1417 N N . LYS B 2 97 ? -1.865 -19.618 14.637 1.00 33.57 125 LYS B N 1
ATOM 1418 C CA . LYS B 2 97 ? -1.451 -20.531 13.573 1.00 66.98 125 LYS B CA 1
ATOM 1419 C C . LYS B 2 97 ? -1.856 -19.954 12.219 1.00 85.78 125 LYS B C 1
ATOM 1420 O O . LYS B 2 97 ? -2.185 -18.769 12.128 1.00 40.79 125 LYS B O 1
ATOM 1426 N N . GLU C 3 5 ? 25.525 1.218 -0.903 1.00 40.62 215 GLU C N 1
ATOM 1427 C CA . GLU C 3 5 ? 25.989 0.811 0.423 1.00 38.65 215 GLU C CA 1
ATOM 1428 C C . GLU C 3 5 ? 26.555 2.010 1.189 1.00 38.73 215 GLU C C 1
ATOM 1429 O O . GLU C 3 5 ? 27.406 2.731 0.664 1.00 39.02 215 GLU C O 1
ATOM 1435 N N . VAL C 3 6 ? 26.045 2.250 2.419 1.00 30.76 216 VAL C N 1
ATOM 1436 C CA . VAL C 3 6 ? 26.493 3.369 3.263 1.00 28.67 216 VAL C CA 1
ATOM 1437 C C . VAL C 3 6 ? 26.576 2.832 4.689 1.00 28.35 216 VAL C C 1
ATOM 1438 O O . VAL C 3 6 ? 25.586 2.307 5.205 1.00 25.22 216 VAL C O 1
ATOM 1442 N N . GLY C 3 7 ? 27.740 2.974 5.311 1.00 25.07 217 GLY C N 1
ATOM 1443 C CA . GLY C 3 7 ? 27.966 2.486 6.659 1.00 23.30 217 GLY C CA 1
ATOM 1444 C C . GLY C 3 7 ? 27.212 3.265 7.717 1.00 22.57 217 GLY C C 1
ATOM 1445 O O . GLY C 3 7 ? 26.927 4.452 7.543 1.00 21.33 217 GLY C O 1
ATOM 1446 N N . LEU C 3 8 ? 26.912 2.619 8.841 1.00 18.53 218 LEU C N 1
ATOM 1447 C CA . LEU C 3 8 ? 26.252 3.298 9.941 1.00 17.60 218 LEU C CA 1
ATOM 1448 C C . LEU C 3 8 ? 27.138 4.439 10.461 1.00 22.14 218 LEU C C 1
ATOM 1449 O O . LEU C 3 8 ? 26.609 5.482 10.863 1.00 19.68 218 LEU C O 1
ATOM 1454 N N . SER C 3 9 ? 28.494 4.264 10.431 1.00 20.43 219 SER C N 1
ATOM 1455 C CA . SER C 3 9 ? 29.417 5.311 10.878 1.00 21.94 219 SER C CA 1
ATOM 1456 C C . SER C 3 9 ? 29.249 6.633 10.135 1.00 28.20 219 SER C C 1
ATOM 1457 O O . SER C 3 9 ? 29.727 7.659 10.614 1.00 28.18 219 SER C O 1
ATOM 1460 N N . TYR C 3 10 ? 28.530 6.629 8.980 1.00 23.63 220 TYR C N 1
ATOM 1461 C CA . TYR C 3 10 ? 28.249 7.861 8.261 1.00 25.26 220 TYR C CA 1
ATOM 1462 C C . TYR C 3 10 ? 27.547 8.869 9.165 1.00 25.40 220 TYR C C 1
ATOM 1463 O O . TYR C 3 10 ? 27.797 10.063 9.065 1.00 26.60 220 TYR C O 1
ATOM 1472 N N . LEU C 3 11 ? 26.717 8.368 10.101 1.00 22.41 221 LEU C N 1
ATOM 1473 C CA . LEU C 3 11 ? 25.972 9.144 11.071 1.00 20.42 221 LEU C CA 1
ATOM 1474 C C . LEU C 3 11 ? 26.878 9.821 12.088 1.00 27.09 221 LEU C C 1
ATOM 1475 O O . LEU C 3 11 ? 26.426 10.727 12.781 1.00 27.78 221 LEU C O 1
ATOM 1480 N N . MET C 3 12 ? 28.122 9.378 12.216 1.00 25.27 222 MET C N 1
ATOM 1481 C CA . MET C 3 12 ? 28.943 10.056 13.212 1.00 28.08 222 MET C CA 1
ATOM 1482 C C . MET C 3 12 ? 29.939 11.041 12.636 1.00 30.29 222 MET C C 1
ATOM 1483 O O . MET C 3 12 ? 30.824 11.506 13.338 1.00 30.69 222 MET C O 1
ATOM 1488 N N . LYS C 3 13 ? 29.716 11.453 11.370 1.00 26.07 223 LYS C N 1
ATOM 1489 C CA . LYS C 3 13 ? 30.492 12.541 10.761 1.00 27.63 223 LYS C CA 1
ATOM 1490 C C . LYS C 3 13 ? 30.036 13.799 11.495 1.00 32.24 223 LYS C C 1
ATOM 1491 O O . LYS C 3 13 ? 28.859 13.892 11.872 1.00 30.28 223 LYS C O 1
ATOM 1497 N N . GLU C 3 14 ? 30.938 14.750 11.692 1.00 31.04 224 GLU C N 1
ATOM 1498 C CA . GLU C 3 14 ? 30.661 16.020 12.368 1.00 32.60 224 GLU C CA 1
ATOM 1499 C C . GLU C 3 14 ? 29.334 16.635 11.896 1.00 38.58 224 GLU C C 1
ATOM 1500 O O . GLU C 3 14 ? 28.478 16.942 12.721 1.00 38.22 224 GLU C O 1
ATOM 1506 N N . GLU C 3 15 ? 29.166 16.811 10.585 1.00 37.08 225 GLU C N 1
ATOM 1507 C CA . GLU C 3 15 ? 27.911 17.331 10.050 1.00 37.02 225 GLU C CA 1
ATOM 1508 C C . GLU C 3 15 ? 27.716 16.792 8.646 1.00 41.86 225 GLU C C 1
ATOM 1509 O O . GLU C 3 15 ? 28.532 17.049 7.762 1.00 42.68 225 GLU C O 1
ATOM 1515 N N . ILE C 3 16 ? 26.651 16.031 8.446 1.00 37.48 226 ILE C N 1
ATOM 1516 C CA . ILE C 3 16 ? 26.358 15.483 7.130 1.00 37.06 226 ILE C CA 1
ATOM 1517 C C . ILE C 3 16 ? 25.813 16.596 6.232 1.00 44.44 226 ILE C C 1
ATOM 1518 O O . ILE C 3 16 ? 24.875 17.301 6.617 1.00 43.19 226 ILE C O 1
ATOM 1523 N N . GLN C 3 17 ? 26.424 16.758 5.053 1.00 44.78 227 GLN C N 1
ATOM 1524 C CA . GLN C 3 17 ? 25.957 17.672 4.021 1.00 45.70 227 GLN C CA 1
ATOM 1525 C C . GLN C 3 17 ? 25.257 16.756 3.029 1.00 51.15 227 GLN C C 1
ATOM 1526 O O . GLN C 3 17 ? 25.896 15.838 2.497 1.00 51.96 227 GLN C O 1
ATOM 1532 N N . ASP C 3 18 ? 23.925 16.917 2.871 1.00 47.01 228 ASP C N 1
ATOM 1533 C CA . ASP C 3 18 ? 23.149 16.061 1.971 1.00 45.62 228 ASP C CA 1
ATOM 1534 C C . ASP C 3 18 ? 23.599 16.224 0.533 1.00 51.38 228 ASP C C 1
ATOM 1535 O O . ASP C 3 18 ? 23.810 17.346 0.054 1.00 53.66 228 ASP C O 1
ATOM 1540 N N . GLU C 3 19 ? 23.777 15.085 -0.138 1.00 47.72 229 GLU C N 1
ATOM 1541 C CA . GLU C 3 19 ? 24.204 15.015 -1.526 1.00 48.31 229 GLU C CA 1
ATOM 1542 C C . GLU C 3 19 ? 23.015 15.377 -2.408 1.00 48.83 229 GLU C C 1
ATOM 1543 O O . GLU C 3 19 ? 21.895 14.905 -2.171 1.00 46.32 229 GLU C O 1
ATOM 1549 N N . GLU C 3 20 ? 23.250 16.255 -3.390 1.00 44.04 230 GLU C N 1
ATOM 1550 C CA . GLU C 3 20 ? 22.220 16.707 -4.328 1.00 42.11 230 GLU C CA 1
ATOM 1551 C C . GLU C 3 20 ? 21.703 15.553 -5.169 1.00 42.12 230 GLU C C 1
ATOM 1552 O O . GLU C 3 20 ? 20.509 15.511 -5.459 1.00 42.33 230 GLU C O 1
ATOM 1558 N N . ASP C 3 21 ? 22.606 14.615 -5.537 1.00 37.11 231 ASP C N 1
ATOM 1559 C CA . ASP C 3 21 ? 22.350 13.431 -6.379 1.00 36.60 231 ASP C CA 1
ATOM 1560 C C . ASP C 3 21 ? 21.926 12.216 -5.646 1.00 41.00 231 ASP C C 1
ATOM 1561 O O . ASP C 3 21 ? 21.935 11.109 -6.204 1.00 44.86 231 ASP C O 1
ATOM 1566 N N . ASP C 3 22 ? 21.557 12.398 -4.410 1.00 33.96 232 ASP C N 1
ATOM 1567 C CA . ASP C 3 22 ? 21.057 11.306 -3.605 1.00 30.09 232 ASP C CA 1
ATOM 1568 C C . ASP C 3 22 ? 19.679 10.956 -4.183 1.00 30.99 232 ASP C C 1
ATOM 1569 O O . ASP C 3 22 ? 18.700 11.647 -3.930 1.00 30.57 232 ASP C O 1
ATOM 1574 N N . ASP C 3 23 ? 19.648 9.958 -5.063 1.00 30.51 233 ASP C N 1
ATOM 1575 C CA . ASP C 3 23 ? 18.429 9.531 -5.738 1.00 31.37 233 ASP C CA 1
ATOM 1576 C C . ASP C 3 23 ? 17.407 9.004 -4.741 1.00 32.06 233 ASP C C 1
ATOM 1577 O O . ASP C 3 23 ? 17.762 8.664 -3.603 1.00 30.55 233 ASP C O 1
ATOM 1582 N N . ASP C 3 24 ? 16.148 8.934 -5.161 1.00 27.27 234 ASP C N 1
ATOM 1583 C CA . ASP C 3 24 ? 15.069 8.416 -4.326 1.00 26.31 234 ASP C CA 1
ATOM 1584 C C . ASP C 3 24 ? 15.133 6.903 -4.269 1.00 28.28 234 ASP C C 1
ATOM 1585 O O . ASP C 3 24 ? 15.405 6.257 -5.288 1.00 30.48 234 ASP C O 1
ATOM 1590 N N . TYR C 3 25 ? 14.880 6.323 -3.077 1.00 24.18 235 TYR C N 1
ATOM 1591 C CA . TYR C 3 25 ? 14.763 4.875 -2.995 1.00 23.59 235 TYR C CA 1
ATOM 1592 C C . TYR C 3 25 ? 13.451 4.537 -3.719 1.00 29.88 235 TYR C C 1
ATOM 1593 O O . TYR C 3 25 ? 12.430 5.205 -3.513 1.00 28.60 235 TYR C O 1
ATOM 1602 N N . VAL C 3 26 ? 13.479 3.516 -4.553 1.00 31.06 236 VAL C N 1
ATOM 1603 C CA . VAL C 3 26 ? 12.276 3.121 -5.283 1.00 33.96 236 VAL C CA 1
ATOM 1604 C C . VAL C 3 26 ? 11.809 1.747 -4.828 1.00 38.02 236 VAL C C 1
ATOM 1605 O O . VAL C 3 26 ? 12.585 0.791 -4.864 1.00 38.46 236 VAL C O 1
ATOM 1609 N N . GLU C 3 27 ? 10.553 1.684 -4.342 1.00 35.13 237 GLU C N 1
ATOM 1610 C CA . GLU C 3 27 ? 9.863 0.490 -3.834 1.00 57.26 237 GLU C CA 1
ATOM 1611 C C . GLU C 3 27 ? 9.878 -0.660 -4.847 1.00 83.60 237 GLU C C 1
ATOM 1612 O O . GLU C 3 27 ? 9.739 -0.427 -6.044 1.00 48.52 237 GLU C O 1
#

Organism: Homo sapiens (NCBI:txid9606)

Solvent-accessible surface area: 10067 Å² total; per-residue (Å²): 103,91,18,144,67,1,46,25,64,0,14,0,16,53,0,12,144,46,4,117,93,121,85,167,23,15,23,28,0,0,0,4,0,0,2,0,2,20,31,0,0,25,68,3,0,75,63,0,0,62,17,0,94,111,103,170,69,172,55,0,12,3,52,8,0,1,60,2,2,110,67,35,140,31,1,44,52,2,0,112,34,15,62,88,63,81,142,52,72,0,21,100,34,0,32,101,0,0,64,103,36,14,87,134,5,24,2,0,59,42,0,5,14,1,2,17,5,6,1,19,56,2,5,90,45,0,0,26,35,0,33,105,15,3,149,143,48,178,178,49,32,14,41,26,122,8,0,48,39,0,0,134,109,26,7,34,48,102,9,10,133,94,0,19,50,53,0,66,105,4,23,82,106,19,94,95,39,228,186,21,42,4,70,45,6,65,107,162,97,6,134,61,89,174,126,13,104,95,48,131,165

Radius of gyration: 16.66 Å; Cα contacts (8 Å, |Δi|>4): 316; chains: 3; bounding box: 34×49×36 Å

Secondary structure (DSSP, 8-state):
-HHHHTT-SS-HHHHHHHHHH---B-HHHHHHHHHHHHHHHHHHHHHHHHHHHHTT-SEE-HHHHHHHHHT-HHHHHHHHHHHHT-/----HHHHHHHHHHH-TT-EEBHHHHHHHHHHHHHHHHHHHHHHHHHHHTSTT--B-HHHHHHHHHHHS-HHHHHHHHHHHHHHHHHHHH--/---GGGGGSSS----TT-PBP--

CATH classification: 1.10.20.10